Protein AF-A0A8T4UZT6-F1 (afdb_monomer)

Solvent-accessible surface area (backbone atoms only — not comparable to full-atom values): 11978 Å² total; per-residue (Å²): 136,86,84,79,81,75,81,55,71,71,60,54,52,54,53,52,53,54,50,53,54,52,51,51,51,52,53,51,51,50,52,53,50,54,56,71,69,56,54,68,73,66,56,64,45,67,43,79,70,41,76,48,43,34,69,46,74,47,67,85,50,49,88,67,42,42,57,47,54,76,86,62,95,67,83,80,72,75,59,87,85,48,94,65,70,42,64,72,46,77,61,68,97,64,98,64,95,43,40,28,38,37,40,54,40,30,35,26,23,69,19,76,54,46,33,37,32,35,36,40,32,30,28,74,33,50,77,45,80,44,74,38,59,52,86,76,72,99,59,79,48,86,29,56,42,42,49,34,82,86,32,69,47,38,38,20,44,47,32,24,72,88,40,99,54,55,53,34,36,40,26,46,20,32,69,40,78,92,77,72,42,79,43,55,22,64,95,40,46,45,79,40,50,53,62,60,53,35,38,76,62,58,31,69,94,48,59,119

pLDDT: mean 72.29, std 15.88, range [34.12, 93.19]

Sequence (208 aa):
MKNKRGISPLLSAVILVAFVVTLGAVVSSYFIKQAKEFDPNLIAEESVYCDSVGLGYDVLDRANFNTHQEGGIDPVTMDPATPGSGRPINFGPNPSPTRRLLSPLTLINKGTFSIHKLIITAPGAGSVTYQIVDSSGATPTLSSISPGQNNKYNISIDLNTGFNDDEIKIIPIINDTEKSQFIRCVNRQIVINYTQLCLDVRGPPGCT

Structure (mmCIF, N/CA/C/O backbone):
data_AF-A0A8T4UZT6-F1
#
_entry.id   AF-A0A8T4UZT6-F1
#
loop_
_atom_site.group_PDB
_atom_site.id
_atom_site.type_symbol
_atom_site.label_atom_id
_atom_site.label_alt_id
_atom_site.label_comp_id
_atom_site.label_asym_id
_atom_site.label_entity_id
_atom_site.label_seq_id
_atom_site.pdbx_PDB_ins_code
_atom_site.Cartn_x
_atom_site.Cartn_y
_atom_site.Cartn_z
_atom_site.occupancy
_atom_site.B_iso_or_equiv
_atom_site.auth_seq_id
_atom_site.auth_comp_id
_atom_site.auth_asym_id
_atom_site.auth_atom_id
_atom_site.pdbx_PDB_model_num
ATOM 1 N N . MET A 1 1 ? 6.000 -54.253 61.769 1.00 44.31 1 MET A N 1
ATOM 2 C CA . MET A 1 1 ? 4.817 -53.448 61.388 1.00 44.31 1 MET A CA 1
ATOM 3 C C . MET A 1 1 ? 5.226 -51.975 61.360 1.00 44.31 1 MET A C 1
ATOM 5 O O . MET A 1 1 ? 5.685 -51.478 62.378 1.00 44.31 1 MET A O 1
ATOM 9 N N . LYS A 1 2 ? 5.197 -51.308 60.195 1.00 53.44 2 LYS A N 1
ATOM 10 C CA . LYS A 1 2 ? 5.626 -49.900 60.042 1.00 53.44 2 LYS A CA 1
ATOM 11 C C . LYS A 1 2 ? 4.455 -48.964 60.373 1.00 53.44 2 LYS A C 1
ATOM 13 O O . LYS A 1 2 ? 3.468 -48.951 59.644 1.00 53.44 2 LYS A O 1
ATOM 18 N N . ASN A 1 3 ? 4.574 -48.190 61.453 1.00 51.94 3 ASN A N 1
ATOM 19 C CA . ASN A 1 3 ? 3.596 -47.171 61.843 1.00 51.94 3 ASN A CA 1
ATOM 20 C C . ASN A 1 3 ? 3.560 -46.029 60.814 1.00 51.94 3 ASN A C 1
ATOM 22 O O . ASN A 1 3 ? 4.534 -45.291 60.667 1.00 51.94 3 ASN A O 1
ATOM 26 N N . LYS A 1 4 ? 2.424 -45.861 60.128 1.00 56.31 4 LYS A N 1
ATOM 27 C CA . LYS A 1 4 ? 2.122 -44.673 59.321 1.00 56.31 4 LYS A CA 1
ATOM 28 C C . LYS A 1 4 ? 1.623 -43.574 60.263 1.00 56.31 4 LYS A C 1
ATOM 30 O O . LYS A 1 4 ? 0.477 -43.610 60.697 1.00 56.31 4 LYS A O 1
ATOM 35 N N . ARG A 1 5 ? 2.484 -42.617 60.620 1.00 59.78 5 ARG A N 1
ATOM 36 C CA . ARG A 1 5 ? 2.056 -41.395 61.321 1.00 59.78 5 ARG A CA 1
ATOM 37 C C . ARG A 1 5 ? 1.315 -40.508 60.318 1.00 59.78 5 ARG A C 1
ATOM 39 O O . ARG A 1 5 ? 1.924 -40.025 59.369 1.00 59.78 5 ARG A O 1
ATOM 46 N N . GLY A 1 6 ? 0.005 -40.355 60.503 1.00 64.75 6 GLY A N 1
ATOM 47 C CA . GLY A 1 6 ? -0.809 -39.421 59.729 1.00 64.75 6 GLY A CA 1
ATOM 48 C C . GLY A 1 6 ? -0.418 -37.979 60.047 1.00 64.75 6 GLY A C 1
ATOM 49 O O . GLY A 1 6 ? -0.195 -37.633 61.207 1.00 64.75 6 GLY A O 1
ATOM 50 N N . ILE A 1 7 ? -0.299 -37.154 59.010 1.00 63.28 7 ILE A N 1
ATOM 51 C CA . ILE A 1 7 ? -0.071 -35.713 59.142 1.00 63.28 7 ILE A CA 1
ATOM 52 C C . ILE A 1 7 ? -1.299 -35.098 59.826 1.00 63.28 7 ILE A C 1
ATOM 54 O O . ILE A 1 7 ? -2.434 -35.387 59.453 1.00 63.28 7 ILE A O 1
ATOM 58 N N . SER A 1 8 ? -1.060 -34.284 60.858 1.00 73.06 8 SER A N 1
ATOM 59 C CA . SER A 1 8 ? -2.109 -33.642 61.655 1.00 73.06 8 SER A CA 1
ATOM 60 C C . SER A 1 8 ? -3.028 -32.780 60.766 1.00 73.06 8 SER A C 1
ATOM 62 O O . SER A 1 8 ? -2.507 -31.991 59.970 1.00 73.06 8 SER A O 1
ATOM 64 N N . PRO A 1 9 ? -4.368 -32.866 60.912 1.00 76.06 9 PRO A N 1
ATOM 65 C CA . PRO A 1 9 ? -5.339 -32.090 60.127 1.00 76.0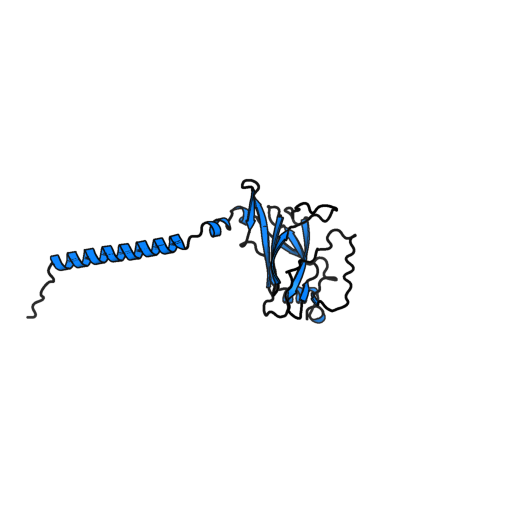6 9 PRO A CA 1
ATOM 66 C C . PRO A 1 9 ? -5.069 -30.580 60.131 1.00 76.06 9 PRO A C 1
ATOM 68 O O . PRO A 1 9 ? -5.315 -29.888 59.145 1.00 76.06 9 PRO A O 1
ATOM 71 N N . LEU A 1 10 ? -4.496 -30.079 61.227 1.00 79.31 10 LEU A N 1
ATOM 72 C CA . LEU A 1 10 ? -4.163 -28.670 61.409 1.00 79.31 10 LEU A CA 1
ATOM 73 C C . LEU A 1 10 ? -3.033 -28.227 60.465 1.00 79.31 10 LEU A C 1
ATOM 75 O O . LEU A 1 10 ? -3.086 -27.137 59.904 1.00 79.31 10 LEU A O 1
ATOM 79 N N . LEU 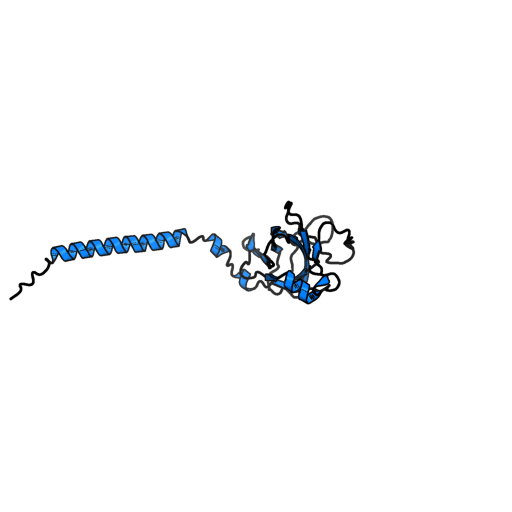A 1 11 ? -2.057 -29.104 60.208 1.00 80.12 11 LEU A N 1
ATOM 80 C CA . LEU A 1 11 ? -0.958 -28.821 59.283 1.00 80.12 11 LEU A CA 1
ATOM 81 C C . LEU A 1 11 ? -1.448 -28.784 57.826 1.00 80.12 11 LEU A C 1
ATOM 83 O O . LEU A 1 11 ? -1.012 -27.944 57.043 1.00 80.12 11 LEU A O 1
ATOM 87 N N . SER A 1 12 ? -2.392 -29.664 57.474 1.00 83.19 12 SER A N 1
ATOM 88 C CA . SER A 1 12 ? -2.983 -29.710 56.130 1.00 83.19 12 SER A CA 1
ATOM 89 C C . SER A 1 12 ? -3.798 -28.456 55.813 1.00 83.19 12 SER A C 1
ATOM 91 O O . SER A 1 12 ? -3.733 -27.957 54.691 1.00 83.19 12 SER A O 1
ATOM 93 N N . ALA A 1 13 ? -4.547 -27.932 56.786 1.00 85.75 13 ALA A N 1
ATOM 94 C CA . ALA A 1 13 ? -5.348 -26.725 56.600 1.00 85.75 13 ALA A CA 1
ATOM 95 C C . ALA A 1 13 ? -4.470 -25.496 56.316 1.00 85.75 13 ALA A C 1
ATOM 97 O O . ALA A 1 13 ? -4.758 -24.727 55.402 1.00 85.75 13 ALA A O 1
ATOM 98 N N . VAL A 1 14 ? -3.357 -25.347 57.042 1.00 86.06 14 VAL A N 1
ATOM 99 C CA . VAL A 1 14 ? -2.424 -24.225 56.852 1.00 86.06 14 VAL A CA 1
ATOM 100 C C . VAL A 1 14 ? -1.774 -24.269 55.466 1.00 86.06 14 VAL A C 1
ATOM 102 O O . VAL A 1 14 ? -1.702 -23.243 54.790 1.00 86.06 14 VAL A O 1
ATOM 105 N N . ILE A 1 15 ? -1.359 -25.454 55.007 1.00 86.00 15 ILE A N 1
ATOM 106 C CA . ILE A 1 15 ? -0.770 -25.627 53.671 1.00 86.00 15 ILE A CA 1
ATOM 107 C C . ILE A 1 15 ? -1.794 -25.300 52.577 1.00 86.00 15 ILE A C 1
ATOM 109 O O . ILE A 1 15 ? -1.459 -24.629 51.603 1.00 86.00 15 ILE A O 1
ATOM 113 N N . LEU A 1 16 ? -3.048 -25.725 52.749 1.00 87.81 16 LEU A N 1
ATOM 114 C CA . LEU A 1 16 ? -4.100 -25.489 51.763 1.00 87.81 16 LEU A CA 1
ATOM 115 C C . LEU A 1 16 ? -4.447 -23.999 51.641 1.00 87.81 16 LEU A C 1
ATOM 117 O O . LEU A 1 16 ? -4.551 -23.486 50.530 1.00 87.81 16 LEU A O 1
ATOM 121 N N . VAL A 1 17 ? -4.542 -23.279 52.762 1.00 89.62 17 VAL A N 1
ATOM 122 C CA . VAL A 1 17 ? -4.776 -21.826 52.752 1.00 89.62 17 VAL A CA 1
ATOM 123 C C . VAL A 1 17 ? -3.607 -21.085 52.095 1.00 89.62 17 VAL A C 1
ATOM 125 O O . VAL A 1 17 ? -3.831 -20.224 51.244 1.00 89.62 17 VAL A O 1
ATOM 128 N N . ALA A 1 18 ? -2.362 -21.449 52.415 1.00 88.62 18 ALA A N 1
ATOM 129 C CA . ALA A 1 18 ? -1.184 -20.843 51.794 1.00 88.62 18 ALA A CA 1
ATOM 130 C C . ALA A 1 18 ? -1.143 -21.073 50.270 1.00 88.62 18 ALA A C 1
ATOM 132 O O . ALA A 1 18 ? -0.799 -20.168 49.503 1.00 88.62 18 ALA A O 1
ATOM 133 N N . PHE A 1 19 ? -1.546 -22.260 49.812 1.00 89.94 19 PHE A N 1
ATOM 134 C CA . PHE A 1 19 ? -1.612 -22.579 48.389 1.00 89.94 19 PHE A CA 1
ATOM 135 C C . PHE A 1 19 ? -2.684 -21.757 47.658 1.00 89.94 19 PHE A C 1
ATOM 137 O O . PHE A 1 19 ? -2.423 -21.211 46.593 1.00 89.94 19 PHE A O 1
ATOM 144 N N . VAL A 1 20 ? -3.869 -21.585 48.250 1.00 91.81 20 VAL A N 1
ATOM 145 C CA . VAL A 1 20 ? -4.948 -20.786 47.642 1.00 91.81 20 VAL A CA 1
ATOM 146 C C . VAL A 1 20 ? -4.554 -19.311 47.513 1.00 91.81 20 VAL A C 1
ATOM 148 O O . VAL A 1 20 ? -4.784 -18.701 46.470 1.00 91.81 20 VAL A O 1
ATOM 151 N N . VAL A 1 21 ? -3.911 -18.738 48.535 1.00 89.38 21 VAL A N 1
ATOM 152 C CA . VAL A 1 21 ? -3.473 -17.331 48.512 1.00 89.38 21 VAL A CA 1
ATOM 153 C C . VAL A 1 21 ? -2.390 -17.101 47.455 1.00 89.38 21 VAL A C 1
ATOM 155 O O . VAL A 1 21 ? -2.447 -16.119 46.713 1.00 89.38 21 VAL A O 1
ATOM 158 N N . THR A 1 22 ? -1.426 -18.017 47.341 1.00 86.56 22 THR A N 1
ATOM 159 C CA . THR A 1 22 ? -0.361 -17.912 46.330 1.00 86.56 22 THR A CA 1
ATOM 160 C C . THR A 1 22 ? -0.907 -18.056 44.912 1.00 86.56 22 THR A C 1
ATOM 162 O O . THR A 1 22 ? -0.546 -17.265 44.042 1.00 86.56 22 THR A O 1
ATOM 165 N N . LEU A 1 23 ? -1.842 -18.979 44.680 1.00 88.31 23 LEU A N 1
ATOM 166 C CA . LEU A 1 23 ? -2.484 -19.148 43.374 1.00 88.31 23 LEU A CA 1
ATOM 167 C C . LEU A 1 23 ? -3.334 -17.922 43.000 1.00 88.31 23 LEU A C 1
ATOM 169 O O . LEU A 1 23 ? -3.258 -17.447 41.869 1.00 88.31 23 LEU A O 1
ATOM 173 N N . GLY A 1 24 ? -4.052 -17.336 43.965 1.00 87.12 24 GLY A N 1
ATOM 174 C CA . GLY A 1 24 ? -4.784 -16.080 43.777 1.00 87.12 24 GLY A CA 1
ATOM 175 C C . GLY A 1 24 ? -3.876 -14.905 43.396 1.00 87.12 24 GLY A C 1
ATOM 176 O O . GLY A 1 24 ? -4.197 -14.145 42.482 1.00 87.12 24 GLY A O 1
ATOM 177 N N . ALA A 1 25 ? -2.706 -14.785 44.030 1.00 82.31 25 ALA A N 1
ATOM 178 C CA . ALA A 1 25 ? -1.727 -13.749 43.703 1.00 82.31 25 ALA A CA 1
ATOM 179 C C . ALA A 1 25 ? -1.115 -13.932 42.302 1.00 82.31 25 ALA A C 1
ATOM 181 O O . ALA A 1 25 ? -0.940 -12.951 41.576 1.00 82.31 25 ALA A O 1
ATOM 182 N N . VAL A 1 26 ? -0.826 -15.175 41.898 1.00 81.88 26 VAL A N 1
ATOM 183 C CA . VAL A 1 26 ? -0.293 -15.493 40.561 1.00 81.88 26 VAL A CA 1
ATOM 184 C C . VAL A 1 26 ? -1.322 -15.184 39.476 1.00 81.88 26 VAL A C 1
ATOM 186 O O . VAL A 1 26 ? -0.991 -14.505 38.507 1.00 81.88 26 VAL A O 1
ATOM 189 N N . VAL A 1 27 ? -2.573 -15.617 39.656 1.00 80.38 27 VAL A N 1
ATOM 190 C CA . VAL A 1 27 ? -3.652 -15.374 38.688 1.00 80.38 27 VAL A CA 1
ATOM 191 C C . VAL A 1 27 ? -3.963 -13.880 38.584 1.00 80.38 27 VAL A C 1
ATOM 193 O O . VAL A 1 27 ? -4.032 -13.351 37.479 1.00 80.38 27 VAL A O 1
ATOM 196 N N . SER A 1 28 ? -4.056 -13.167 39.709 1.00 77.50 28 SER A N 1
ATOM 197 C CA . SER A 1 28 ? -4.262 -11.711 39.710 1.00 77.50 28 SER A CA 1
ATOM 198 C C . SER A 1 28 ? -3.118 -10.975 39.005 1.00 77.50 28 SER A C 1
ATOM 200 O O . SER A 1 28 ? -3.353 -10.127 38.147 1.00 77.50 28 SER A O 1
ATOM 202 N N . SER A 1 29 ? -1.867 -11.364 39.270 1.00 75.75 29 SER A N 1
ATOM 203 C CA . SER A 1 29 ? -0.699 -10.783 38.595 1.00 75.75 29 SER A CA 1
ATOM 204 C C . SER A 1 29 ? -0.679 -11.081 37.094 1.00 75.75 29 SER A C 1
ATOM 206 O O . SER A 1 29 ? -0.245 -10.237 36.314 1.00 75.75 29 SER A O 1
ATOM 208 N N . TYR A 1 30 ? -1.153 -12.258 36.678 1.00 75.19 30 TYR A N 1
ATOM 209 C CA . TYR A 1 30 ? -1.286 -12.628 35.270 1.00 75.19 30 TYR A CA 1
ATOM 210 C C . TYR A 1 30 ? -2.335 -11.763 34.557 1.00 75.19 30 TYR A C 1
ATOM 212 O O . TYR A 1 30 ? -2.041 -11.191 33.509 1.00 75.19 30 TYR A O 1
ATOM 220 N N . PHE A 1 31 ? -3.512 -11.574 35.163 1.00 70.44 31 PHE A N 1
ATOM 221 C CA . PHE A 1 31 ? -4.551 -10.693 34.620 1.00 70.44 31 PHE A CA 1
ATOM 222 C C . PHE A 1 31 ? -4.136 -9.220 34.612 1.00 70.44 31 PHE A C 1
ATOM 224 O O . PHE A 1 31 ? -4.413 -8.523 33.645 1.00 70.44 31 PHE A O 1
ATOM 231 N N . ILE A 1 32 ? -3.426 -8.738 35.637 1.00 67.19 32 ILE A N 1
ATOM 232 C CA . ILE A 1 32 ? -2.912 -7.359 35.672 1.00 67.19 32 ILE A CA 1
ATOM 233 C C . ILE A 1 32 ? -1.840 -7.142 34.596 1.00 67.19 32 ILE A C 1
ATOM 235 O O . ILE A 1 32 ? -1.785 -6.063 34.009 1.00 67.19 32 ILE A O 1
ATOM 239 N N . LYS A 1 33 ? -0.994 -8.143 34.313 1.00 63.41 33 LYS A N 1
ATOM 240 C CA . LYS A 1 33 ? -0.027 -8.071 33.207 1.00 63.41 33 LYS A CA 1
ATOM 241 C C . LYS A 1 33 ? -0.730 -8.026 31.853 1.00 63.41 33 LYS A C 1
ATOM 243 O O . LYS A 1 33 ? -0.446 -7.114 31.088 1.00 63.41 33 LYS A O 1
ATOM 248 N N . GLN A 1 34 ? -1.705 -8.906 31.613 1.00 61.91 34 GLN A N 1
ATOM 249 C CA . GLN A 1 34 ? -2.506 -8.842 30.387 1.00 61.91 34 GLN A CA 1
ATOM 250 C C . GLN A 1 34 ? -3.273 -7.519 30.259 1.00 61.91 34 GLN A C 1
ATOM 252 O O . GLN A 1 34 ? -3.314 -6.945 29.180 1.00 61.91 34 GLN A O 1
ATOM 257 N N . ALA A 1 35 ? -3.826 -6.989 31.352 1.00 60.09 35 ALA A N 1
ATOM 258 C CA . ALA A 1 35 ? -4.547 -5.717 31.341 1.00 60.09 35 ALA A CA 1
ATOM 259 C C . ALA A 1 35 ? -3.630 -4.498 31.134 1.00 60.09 35 ALA A C 1
ATOM 261 O O . ALA A 1 35 ? -4.083 -3.488 30.610 1.00 60.09 35 ALA A O 1
ATOM 262 N N . LYS A 1 36 ? -2.350 -4.572 31.529 1.00 57.34 36 LYS A N 1
ATOM 263 C CA . LYS A 1 36 ? -1.348 -3.528 31.241 1.00 57.34 36 LYS A CA 1
ATOM 264 C C . LYS A 1 36 ? -0.790 -3.602 29.821 1.00 57.34 36 LYS A C 1
ATOM 266 O O . LYS A 1 36 ? -0.334 -2.584 29.317 1.00 57.34 36 LYS A O 1
ATOM 271 N N . GLU A 1 37 ? -0.809 -4.780 29.206 1.00 55.66 37 GLU A N 1
ATOM 272 C CA . GLU A 1 37 ? -0.464 -4.983 27.791 1.00 55.66 37 GLU A CA 1
ATOM 273 C C . GLU A 1 37 ? -1.652 -4.707 26.854 1.00 55.66 37 GLU A C 1
ATOM 275 O O . GLU A 1 37 ? -1.478 -4.597 25.643 1.00 55.66 37 GLU A O 1
ATOM 280 N N . PHE A 1 38 ? -2.856 -4.544 27.408 1.00 47.16 38 PHE A N 1
ATOM 281 C CA . PHE A 1 38 ? -4.045 -4.137 26.675 1.00 47.16 38 PHE A CA 1
ATOM 282 C C . PHE A 1 38 ? -4.007 -2.622 26.435 1.00 47.16 38 PHE A C 1
ATOM 284 O O . PHE A 1 38 ? -4.483 -1.835 27.252 1.00 47.16 38 PHE A O 1
ATOM 291 N N . ASP A 1 39 ? -3.409 -2.202 25.320 1.00 48.59 39 ASP A N 1
ATOM 292 C CA . ASP A 1 39 ? -3.496 -0.821 24.845 1.00 48.59 39 ASP A CA 1
ATOM 293 C C . ASP A 1 39 ? -4.779 -0.663 24.004 1.00 48.59 39 ASP A C 1
ATOM 295 O O . ASP A 1 39 ? -4.838 -1.143 22.867 1.00 48.59 39 ASP A O 1
ATOM 299 N N . PRO A 1 40 ? -5.839 -0.014 24.516 1.00 51.81 40 PRO A N 1
ATOM 300 C CA . PRO A 1 40 ? -7.074 0.181 23.758 1.00 51.81 40 PRO A CA 1
ATOM 301 C C . PRO A 1 40 ? -6.868 1.024 22.489 1.00 51.81 40 PRO A C 1
ATOM 303 O O . PRO A 1 40 ? -7.725 0.995 21.607 1.00 51.81 40 PRO A O 1
ATOM 306 N N . ASN A 1 41 ? -5.737 1.730 22.352 1.00 48.59 41 ASN A N 1
ATOM 307 C CA . ASN A 1 41 ? -5.395 2.442 21.121 1.00 48.59 41 ASN A CA 1
ATOM 308 C C . ASN A 1 41 ? -4.974 1.501 19.982 1.00 48.59 41 ASN A C 1
ATOM 310 O O . ASN A 1 41 ? -5.159 1.864 18.826 1.00 48.59 41 ASN A O 1
ATOM 314 N N . LEU A 1 42 ? -4.478 0.292 20.282 1.00 49.25 42 LEU A N 1
ATOM 315 C CA . LEU A 1 42 ? -4.196 -0.738 19.269 1.00 49.25 42 LEU A CA 1
ATOM 316 C C . LEU A 1 42 ? -5.482 -1.416 18.767 1.00 49.25 42 LEU A C 1
ATOM 318 O O . LEU A 1 42 ? -5.566 -1.790 17.605 1.00 49.25 42 LEU A O 1
ATOM 322 N N . ILE A 1 43 ? -6.523 -1.516 19.600 1.00 47.94 43 ILE A N 1
ATOM 323 C CA . ILE A 1 43 ? -7.834 -2.064 19.194 1.00 47.94 43 ILE A CA 1
ATOM 324 C C . ILE A 1 43 ? -8.680 -1.003 18.476 1.00 47.94 43 ILE A C 1
ATOM 326 O O . ILE A 1 43 ? -9.501 -1.328 17.623 1.00 47.94 43 ILE A O 1
ATOM 330 N N . ALA A 1 44 ? -8.437 0.284 18.737 1.00 48.56 44 ALA A N 1
ATOM 331 C CA . ALA A 1 44 ? -9.009 1.363 17.935 1.00 48.56 44 ALA A CA 1
ATOM 332 C C . ALA A 1 44 ? -8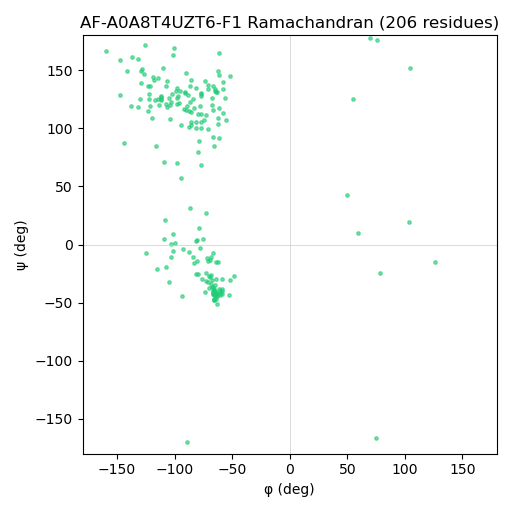.512 1.364 16.468 1.00 48.56 44 ALA A C 1
ATOM 334 O O . ALA A 1 44 ? -9.146 1.999 15.622 1.00 48.56 44 ALA A O 1
ATOM 335 N N . GLU A 1 45 ? -7.431 0.640 16.143 1.00 51.50 45 GLU A N 1
ATOM 336 C CA . GLU A 1 45 ? -6.985 0.409 14.758 1.00 51.50 45 GLU A CA 1
ATOM 337 C C . GLU A 1 45 ? -7.772 -0.713 14.042 1.00 51.50 45 GLU A C 1
ATOM 339 O O . GLU A 1 45 ? -7.783 -0.760 12.812 1.00 51.50 45 GLU A O 1
ATOM 344 N N . GLU A 1 46 ? -8.537 -1.545 14.762 1.00 54.91 46 GLU A N 1
ATOM 345 C CA . GLU A 1 46 ? -9.495 -2.512 14.195 1.00 54.91 46 GLU A CA 1
ATOM 346 C C . GLU A 1 46 ? -10.903 -1.912 14.135 1.00 54.91 46 GLU A C 1
ATOM 348 O O . GLU A 1 46 ? -11.880 -2.400 14.702 1.00 54.91 46 GLU A O 1
ATOM 353 N N . SER A 1 47 ? -11.020 -0.785 13.443 1.00 62.91 47 SER A N 1
ATOM 354 C CA . SER A 1 4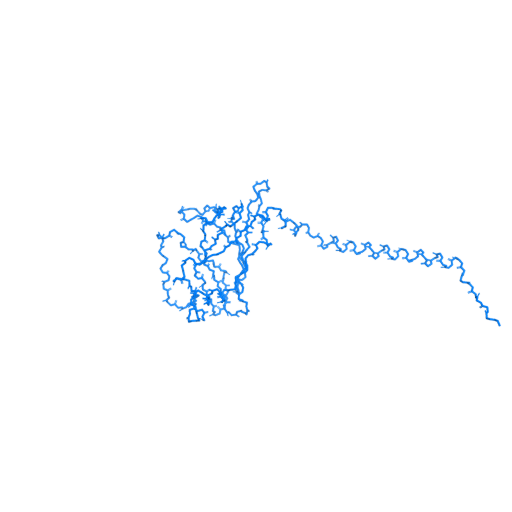7 ? -12.331 -0.238 13.130 1.00 62.91 47 SER A CA 1
ATOM 355 C C . SER A 1 47 ? -13.084 -1.182 12.192 1.00 62.91 47 SER A C 1
ATOM 357 O O . SER A 1 47 ? -12.557 -1.549 11.142 1.00 62.91 47 SER A O 1
ATOM 359 N N . VAL A 1 48 ? -14.350 -1.487 12.507 1.00 70.44 48 VAL A N 1
ATOM 360 C CA . VAL A 1 48 ? -15.298 -2.200 11.619 1.00 70.44 48 VAL A CA 1
ATOM 361 C C . VAL A 1 48 ? -15.321 -1.587 10.208 1.00 70.44 48 VAL A C 1
ATOM 363 O O . VAL A 1 48 ? -15.558 -2.271 9.215 1.00 70.44 48 VAL A O 1
ATOM 366 N N . TYR A 1 49 ? -15.006 -0.294 10.084 1.00 78.50 49 TYR A N 1
ATOM 367 C CA . TYR A 1 49 ? -14.915 0.390 8.796 1.00 78.50 49 TYR A CA 1
ATOM 368 C C . TYR A 1 49 ? -13.796 -0.152 7.895 1.00 78.50 49 TYR A C 1
ATOM 370 O O . TYR A 1 49 ? -13.945 -0.165 6.673 1.00 78.50 49 TYR A O 1
ATOM 378 N N . CYS A 1 50 ? -12.707 -0.668 8.466 1.00 85.56 50 CYS A N 1
ATOM 379 C CA . CYS A 1 50 ? -11.604 -1.240 7.703 1.00 85.56 50 CYS A CA 1
ATOM 380 C C . CYS A 1 50 ? -11.955 -2.576 7.038 1.00 85.56 50 CYS A C 1
ATOM 382 O O . CYS A 1 50 ? -11.247 -2.989 6.121 1.00 85.56 50 CYS A O 1
ATOM 384 N N . ASP A 1 51 ? -13.053 -3.239 7.411 1.00 85.38 51 ASP A N 1
ATOM 385 C CA . ASP A 1 51 ? -13.430 -4.503 6.774 1.00 85.38 51 ASP A CA 1
ATOM 386 C C . ASP A 1 51 ? -13.887 -4.351 5.329 1.00 85.38 51 ASP A C 1
ATOM 388 O O . ASP A 1 51 ? -13.693 -5.251 4.512 1.00 85.38 51 ASP A O 1
ATOM 392 N N . SER A 1 52 ? -14.440 -3.189 4.991 1.00 85.56 52 SER A N 1
ATOM 393 C CA . SER A 1 52 ? -14.894 -2.896 3.629 1.00 85.56 52 SER A CA 1
ATOM 394 C C . SER A 1 52 ? -13.910 -2.015 2.853 1.00 85.56 52 SER A C 1
ATOM 396 O O . SER A 1 52 ? -14.219 -1.545 1.757 1.00 85.56 52 SER A O 1
ATOM 398 N N . VAL A 1 53 ? -12.711 -1.782 3.396 1.00 88.69 53 VAL A N 1
ATOM 399 C CA . VAL A 1 53 ? -11.627 -1.102 2.681 1.00 88.69 53 VAL A CA 1
ATOM 400 C C . VAL A 1 53 ? -10.884 -2.120 1.829 1.00 88.69 53 VAL A C 1
ATOM 402 O O . VAL A 1 53 ? -10.391 -3.134 2.314 1.00 88.69 53 VAL A O 1
ATOM 405 N N . GLY A 1 54 ? -10.784 -1.833 0.537 1.00 88.50 54 GLY A N 1
ATOM 406 C CA . GLY A 1 54 ? -10.039 -2.642 -0.412 1.00 88.50 54 GLY A CA 1
ATOM 407 C C . GLY A 1 54 ? -9.155 -1.732 -1.237 1.00 88.50 54 GLY A C 1
ATOM 408 O O . GLY A 1 54 ? -9.656 -0.875 -1.959 1.00 88.50 54 GLY A O 1
ATOM 409 N N . LEU A 1 55 ? -7.847 -1.924 -1.154 1.00 90.56 55 LEU A N 1
ATOM 410 C CA . LEU A 1 55 ? -6.905 -1.279 -2.053 1.00 90.56 55 LEU A CA 1
ATOM 411 C C . LEU A 1 55 ? -6.376 -2.349 -3.011 1.00 90.56 55 LEU A C 1
ATOM 413 O O . LEU A 1 55 ? -6.063 -3.468 -2.609 1.00 90.56 55 LEU A O 1
ATOM 417 N N . GLY A 1 56 ? -6.288 -2.010 -4.289 1.00 89.56 56 GLY A N 1
ATOM 418 C CA . GLY A 1 56 ? -5.548 -2.771 -5.283 1.00 89.56 56 GLY A CA 1
ATOM 419 C C . GLY A 1 56 ? -4.552 -1.875 -6.001 1.00 89.56 56 GLY A C 1
ATOM 420 O O . GLY A 1 56 ? -4.587 -0.653 -5.858 1.00 89.56 56 GLY A O 1
ATOM 421 N N . TYR A 1 57 ? -3.698 -2.492 -6.806 1.00 89.81 57 TYR A N 1
ATOM 422 C CA . TYR A 1 57 ? -2.805 -1.784 -7.707 1.00 89.81 57 TYR A CA 1
ATOM 423 C C . TYR A 1 57 ? -2.860 -2.387 -9.112 1.00 89.81 57 TYR A C 1
ATOM 425 O O . TYR A 1 57 ? -3.301 -3.525 -9.288 1.00 89.81 57 TYR A O 1
ATOM 433 N N . ASP A 1 58 ? -2.428 -1.602 -10.090 1.00 86.69 58 ASP A N 1
ATOM 434 C CA . ASP A 1 58 ? -2.235 -1.988 -11.481 1.00 86.69 58 ASP A CA 1
ATOM 435 C C . ASP A 1 58 ? -1.059 -1.194 -12.077 1.00 86.69 58 ASP A C 1
ATOM 437 O O . ASP A 1 58 ? -0.695 -0.124 -11.581 1.00 86.69 58 ASP A O 1
ATOM 441 N N . VAL A 1 59 ? -0.472 -1.715 -13.151 1.00 83.44 59 VAL A N 1
ATOM 442 C CA . VAL A 1 59 ? 0.591 -1.067 -13.925 1.00 83.44 59 VAL A CA 1
ATOM 443 C C . VAL A 1 59 ? 0.048 -0.804 -15.325 1.00 83.44 59 VAL A C 1
ATOM 445 O O . VAL A 1 59 ? 0.202 -1.613 -16.242 1.00 83.44 59 VAL A O 1
ATOM 448 N N . LEU A 1 60 ? -0.644 0.327 -15.471 1.00 72.06 60 LEU A N 1
ATOM 449 C CA . LEU A 1 60 ? -1.307 0.692 -16.727 1.00 72.06 60 LEU A CA 1
ATOM 450 C C . LEU A 1 60 ? -0.315 1.113 -17.807 1.00 72.06 60 LEU A C 1
ATOM 452 O O . LEU A 1 60 ? -0.547 0.862 -18.986 1.00 72.06 60 LEU A O 1
ATOM 456 N N . ASP A 1 61 ? 0.800 1.713 -17.400 1.00 70.38 61 ASP A N 1
ATOM 457 C CA . ASP A 1 61 ? 1.841 2.173 -18.304 1.00 70.38 61 ASP A CA 1
ATOM 458 C C . ASP A 1 61 ? 3.094 1.306 -18.175 1.00 70.38 61 ASP A C 1
ATOM 460 O O . ASP A 1 61 ? 4.128 1.707 -17.641 1.00 70.38 61 ASP A O 1
ATOM 464 N N . ARG A 1 62 ? 2.987 0.063 -18.657 1.00 72.81 62 ARG A N 1
ATOM 465 C CA . ARG A 1 62 ? 4.102 -0.899 -18.650 1.00 72.81 62 ARG A CA 1
ATOM 466 C C . ARG A 1 62 ? 5.318 -0.395 -19.425 1.00 72.81 62 ARG A C 1
ATOM 468 O O . ARG A 1 62 ? 6.443 -0.762 -19.103 1.00 72.81 62 ARG A O 1
ATOM 475 N N . ALA A 1 63 ? 5.088 0.433 -20.446 1.00 68.69 63 ALA A N 1
ATOM 476 C CA . ALA A 1 63 ? 6.156 1.017 -21.241 1.00 68.69 63 ALA A CA 1
ATOM 477 C C . ALA A 1 63 ? 6.977 2.017 -20.421 1.00 68.69 63 ALA A C 1
ATOM 479 O O . ALA A 1 63 ? 8.187 2.065 -20.602 1.00 68.69 63 ALA A O 1
ATOM 480 N N . ASN A 1 64 ? 6.366 2.751 -19.491 1.00 67.12 64 ASN A N 1
ATOM 481 C CA . ASN A 1 64 ? 7.068 3.729 -18.655 1.00 67.12 64 ASN A CA 1
ATOM 482 C C . ASN A 1 64 ? 7.373 3.237 -17.230 1.00 67.12 64 ASN A C 1
ATOM 484 O O . ASN A 1 64 ? 8.087 3.914 -16.489 1.00 67.12 64 ASN A O 1
ATOM 488 N N . PHE A 1 65 ? 6.893 2.053 -16.845 1.00 73.19 65 PHE A N 1
ATOM 489 C CA . PHE A 1 65 ? 7.263 1.409 -15.587 1.00 73.19 65 PHE A CA 1
ATOM 490 C C . PHE A 1 65 ? 8.739 0.997 -15.608 1.00 73.19 65 PHE A C 1
ATOM 492 O O . PHE A 1 65 ? 9.137 0.221 -16.470 1.00 73.19 65 PHE A O 1
ATOM 499 N N . ASN A 1 66 ? 9.535 1.525 -14.679 1.00 68.75 66 ASN A N 1
ATOM 500 C CA . ASN A 1 66 ? 10.979 1.331 -14.534 1.00 68.75 66 ASN A CA 1
ATOM 501 C C . ASN A 1 66 ? 11.410 1.672 -13.102 1.00 68.75 66 ASN A C 1
ATOM 503 O O . ASN A 1 66 ? 10.675 2.343 -12.371 1.00 68.75 66 ASN A O 1
ATOM 507 N N . THR A 1 67 ? 12.632 1.277 -12.743 1.00 70.00 67 THR A N 1
ATOM 508 C CA . THR A 1 67 ? 13.356 1.832 -11.594 1.00 70.00 67 THR A CA 1
ATOM 509 C C . THR A 1 67 ? 14.488 2.739 -12.079 1.00 70.00 67 THR A C 1
ATOM 511 O O . THR A 1 67 ? 15.392 2.257 -12.756 1.00 70.00 67 THR A O 1
ATOM 514 N N . HIS A 1 68 ? 14.474 4.031 -11.743 1.00 64.75 68 HIS A N 1
ATOM 515 C CA . HIS A 1 68 ? 15.512 4.986 -12.172 1.00 64.75 68 HIS A CA 1
ATOM 516 C C . HIS A 1 68 ? 16.466 5.325 -11.036 1.00 64.75 68 HIS A C 1
ATOM 518 O O . HIS A 1 68 ? 16.004 5.791 -10.004 1.00 64.75 68 HIS A O 1
ATOM 524 N N . GLN A 1 69 ? 17.777 5.162 -11.220 1.00 61.16 69 GLN A N 1
ATOM 525 C CA . GLN A 1 69 ? 18.761 5.557 -10.210 1.00 61.16 69 GLN A CA 1
ATOM 526 C C . GLN A 1 69 ? 18.983 7.083 -10.203 1.00 61.16 69 GLN A C 1
ATOM 528 O O . GLN A 1 69 ? 19.252 7.666 -11.255 1.00 61.16 69 GLN A O 1
ATOM 533 N N . GLU A 1 70 ? 18.921 7.741 -9.038 1.00 52.38 70 GLU A N 1
ATOM 534 C CA . GLU A 1 70 ? 19.315 9.155 -8.925 1.00 52.38 70 GLU A CA 1
ATOM 535 C C . GLU A 1 70 ? 20.797 9.312 -9.306 1.00 52.38 70 GLU A C 1
ATOM 537 O O . GLU A 1 70 ? 21.681 8.735 -8.670 1.00 52.38 70 GLU A O 1
ATOM 542 N N . GLY A 1 71 ? 21.057 10.077 -10.374 1.00 48.19 71 GLY A N 1
ATOM 543 C CA . GLY A 1 71 ? 22.387 10.300 -10.958 1.00 48.19 71 GLY A CA 1
ATOM 544 C C . GLY A 1 71 ? 22.480 9.993 -12.459 1.00 48.19 71 GLY A C 1
ATOM 545 O O . GLY A 1 71 ? 23.427 10.435 -13.108 1.00 48.19 71 GLY A O 1
ATOM 546 N N . GLY A 1 72 ? 21.496 9.286 -13.028 1.00 40.03 72 GLY A N 1
ATOM 547 C CA . GLY A 1 72 ? 21.320 9.161 -14.477 1.00 40.03 72 GLY A CA 1
ATOM 548 C C . GLY A 1 72 ? 20.592 10.377 -15.052 1.00 40.03 72 GLY A C 1
ATOM 549 O O . GLY A 1 72 ? 19.601 10.834 -14.486 1.00 40.03 72 GLY A O 1
ATOM 550 N N . ILE A 1 73 ? 21.078 10.917 -16.170 1.00 38.75 73 ILE A N 1
ATOM 551 C CA . ILE A 1 73 ? 20.424 12.011 -16.901 1.00 38.75 73 ILE A CA 1
ATOM 552 C C . ILE A 1 73 ? 19.254 11.420 -17.699 1.00 38.75 73 ILE A C 1
ATOM 554 O O . ILE A 1 73 ? 19.310 11.356 -18.921 1.00 38.75 73 ILE A O 1
ATOM 558 N N . ASP A 1 74 ? 18.208 10.962 -17.021 1.00 41.72 74 ASP A N 1
ATOM 559 C CA . ASP A 1 74 ? 16.936 10.675 -17.677 1.00 41.72 74 ASP A CA 1
ATOM 560 C C . ASP A 1 74 ? 15.970 11.808 -17.334 1.00 41.72 74 ASP A C 1
ATOM 562 O O . ASP A 1 74 ? 15.526 11.926 -16.186 1.00 41.72 74 ASP A O 1
ATOM 566 N N . PRO A 1 75 ? 15.643 12.687 -18.298 1.00 38.94 75 PRO A N 1
ATOM 567 C CA . PRO A 1 75 ? 14.592 13.652 -18.095 1.00 38.94 75 PRO A CA 1
ATOM 568 C C . PRO A 1 75 ? 13.286 12.865 -18.095 1.00 38.94 75 PRO A C 1
ATOM 570 O O . PRO A 1 75 ? 12.719 12.570 -19.145 1.00 38.94 75 PRO A O 1
ATOM 573 N N . VAL A 1 76 ? 12.756 12.568 -16.911 1.00 45.62 76 VAL A N 1
ATOM 574 C CA . VAL A 1 76 ? 11.306 12.471 -16.791 1.00 45.62 76 VAL A CA 1
ATOM 575 C C . VAL A 1 76 ? 10.802 13.887 -17.050 1.00 45.62 76 VAL A C 1
ATOM 577 O O . VAL A 1 76 ? 10.626 14.689 -16.134 1.00 45.62 76 VAL A O 1
ATOM 580 N N . THR A 1 77 ? 10.628 14.237 -18.325 1.00 39.56 77 THR A N 1
ATOM 581 C CA . THR A 1 77 ? 9.715 15.303 -18.714 1.00 39.56 77 THR A CA 1
ATOM 582 C C . THR A 1 77 ? 8.352 14.839 -18.242 1.00 39.56 77 THR A C 1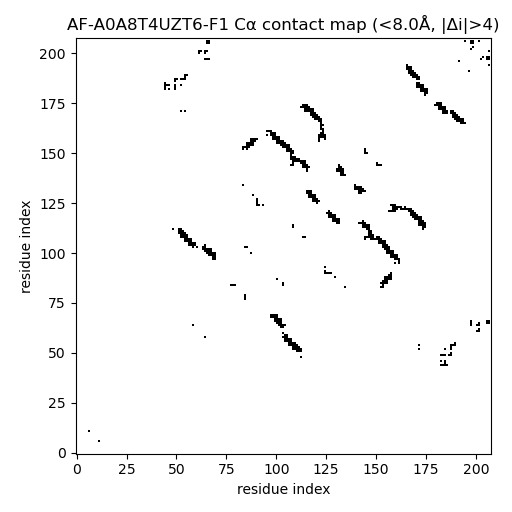
ATOM 584 O O . THR A 1 77 ? 7.667 14.077 -18.920 1.00 39.56 77 THR A O 1
ATOM 587 N N . MET A 1 78 ? 8.002 15.236 -17.019 1.00 46.03 78 MET A N 1
ATOM 588 C CA . MET A 1 78 ? 6.625 15.242 -16.568 1.00 46.03 78 MET A CA 1
ATOM 589 C C . MET A 1 78 ? 5.881 16.082 -17.592 1.00 46.03 78 MET A C 1
ATOM 591 O O . MET A 1 78 ? 6.100 17.288 -17.651 1.00 46.03 78 MET A O 1
ATOM 595 N N . ASP A 1 79 ? 5.080 15.448 -18.442 1.00 35.12 79 ASP A N 1
ATOM 596 C CA . ASP A 1 79 ? 4.107 16.181 -19.228 1.00 35.12 79 ASP A CA 1
ATOM 597 C C . ASP A 1 79 ? 2.974 16.573 -18.266 1.00 35.12 79 ASP A C 1
ATOM 599 O O . ASP A 1 79 ? 2.217 15.698 -17.826 1.00 35.12 79 ASP A O 1
ATOM 603 N N . PRO A 1 80 ? 2.857 17.859 -17.879 1.00 39.62 80 PRO A N 1
ATOM 604 C CA . PRO A 1 80 ? 1.814 18.312 -16.965 1.00 39.62 80 PRO A CA 1
ATOM 605 C C . PRO A 1 80 ? 0.407 18.199 -17.576 1.00 39.62 80 PRO A C 1
ATOM 607 O O . PRO A 1 80 ? -0.573 18.437 -16.873 1.00 39.62 80 PRO A O 1
ATOM 610 N N . ALA A 1 81 ? 0.285 17.857 -18.866 1.00 34.94 81 ALA A N 1
ATOM 611 C CA . ALA A 1 81 ? -0.991 17.756 -19.562 1.00 34.94 81 ALA A CA 1
ATOM 612 C C . ALA A 1 81 ? -1.672 16.380 -19.448 1.00 34.94 81 ALA A C 1
ATOM 614 O O . ALA A 1 81 ? -2.820 16.251 -19.877 1.00 34.94 81 ALA A O 1
ATOM 615 N N . THR A 1 82 ? -1.028 15.362 -18.858 1.00 38.16 82 THR A N 1
ATOM 616 C CA . THR A 1 82 ? -1.670 14.050 -18.667 1.00 38.16 82 THR A CA 1
ATOM 617 C C . THR A 1 82 ? -2.362 13.995 -17.300 1.00 38.16 82 THR A C 1
ATOM 619 O O . THR A 1 82 ? -1.681 14.057 -16.273 1.00 38.16 82 THR A O 1
ATOM 622 N N . PRO A 1 83 ? -3.699 13.843 -17.228 1.00 34.12 83 PRO A N 1
ATOM 623 C CA . PRO A 1 83 ? -4.390 13.623 -15.962 1.00 34.12 83 PRO A CA 1
ATOM 624 C C . PRO A 1 83 ? -3.825 12.360 -15.295 1.00 34.12 83 PRO A C 1
ATOM 626 O O . PRO A 1 83 ? -3.970 11.260 -15.824 1.00 34.12 83 PRO A O 1
ATOM 629 N N . GLY A 1 84 ? -3.144 12.514 -14.156 1.00 42.69 84 GLY A N 1
ATOM 630 C CA . GLY A 1 84 ? -2.539 11.394 -13.430 1.00 42.69 84 GLY A CA 1
ATOM 631 C C . GLY A 1 84 ? -1.021 11.233 -13.566 1.00 42.69 84 GLY A C 1
ATOM 632 O O . GLY A 1 84 ? -0.520 10.157 -13.243 1.00 42.69 84 GLY A O 1
ATOM 633 N N . SER A 1 85 ? -0.255 12.248 -13.977 1.00 43.09 85 SER A N 1
ATOM 634 C CA . SER A 1 85 ? 1.198 12.240 -13.740 1.00 43.09 85 SER A CA 1
ATOM 635 C C . SER A 1 85 ? 1.462 12.238 -12.222 1.00 43.09 85 SER A C 1
ATOM 637 O O . SER A 1 85 ? 1.255 13.250 -11.546 1.00 43.09 85 SER A O 1
ATOM 639 N N . GLY A 1 86 ? 1.833 11.080 -11.667 1.00 50.22 86 GLY A N 1
ATOM 640 C CA . GLY A 1 86 ? 2.027 10.891 -10.228 1.00 50.22 86 GLY A CA 1
ATOM 641 C C . GLY A 1 86 ? 3.073 11.849 -9.655 1.00 50.22 86 GLY A C 1
ATOM 642 O O . GLY A 1 86 ? 4.103 12.113 -10.274 1.00 50.22 86 GLY A O 1
ATOM 643 N N . ARG A 1 87 ? 2.817 12.382 -8.456 1.00 57.03 87 ARG A N 1
ATOM 644 C CA . ARG A 1 87 ? 3.830 13.134 -7.704 1.00 57.03 87 ARG A CA 1
ATOM 645 C C . ARG A 1 87 ? 4.812 12.144 -7.067 1.00 57.03 87 ARG A C 1
ATOM 647 O O . ARG A 1 87 ? 4.341 11.231 -6.386 1.00 57.03 87 ARG A O 1
ATOM 654 N N . PRO A 1 88 ? 6.136 12.320 -7.227 1.00 58.81 88 PRO A N 1
ATOM 655 C CA . PRO A 1 88 ? 7.109 11.474 -6.551 1.00 58.81 88 PRO A CA 1
ATOM 656 C C . PRO A 1 88 ? 6.996 11.655 -5.037 1.00 58.81 88 PRO A C 1
ATOM 658 O O . PRO A 1 88 ? 6.943 12.779 -4.521 1.00 58.81 88 PRO A O 1
ATOM 661 N N . ILE A 1 89 ? 6.926 10.536 -4.325 1.00 63.94 89 ILE A N 1
ATOM 662 C CA . ILE A 1 89 ? 6.860 10.506 -2.869 1.00 63.94 89 ILE A CA 1
ATOM 663 C C . ILE A 1 89 ? 8.291 10.502 -2.347 1.00 63.94 89 ILE A C 1
ATOM 665 O O . ILE A 1 89 ? 8.952 9.469 -2.341 1.00 63.94 89 ILE A O 1
ATOM 669 N N . ASN A 1 90 ? 8.743 11.678 -1.908 1.00 62.75 90 ASN A N 1
ATOM 670 C CA . ASN A 1 90 ? 10.085 11.882 -1.377 1.00 62.75 90 ASN A CA 1
ATOM 671 C C . ASN A 1 90 ? 10.158 11.485 0.101 1.00 62.75 90 ASN A C 1
ATOM 673 O O . ASN A 1 90 ? 9.543 12.121 0.960 1.00 62.75 90 ASN A O 1
ATOM 677 N N . PHE A 1 91 ? 10.979 10.489 0.417 1.00 60.03 91 PHE A N 1
ATOM 678 C CA . PHE A 1 91 ? 11.148 9.949 1.773 1.00 60.03 91 PHE A CA 1
ATOM 679 C C . PHE A 1 91 ? 12.190 10.700 2.636 1.00 60.03 91 PHE A C 1
ATOM 681 O O . PHE A 1 91 ? 12.843 10.126 3.504 1.00 60.03 91 PHE A O 1
ATOM 688 N N . GLY A 1 92 ? 12.353 12.012 2.423 1.00 52.94 92 GLY A N 1
ATOM 689 C CA . GLY A 1 92 ? 13.335 12.844 3.138 1.00 52.94 92 GLY A CA 1
ATOM 690 C C . GLY A 1 92 ? 14.793 12.542 2.751 1.00 52.94 92 GLY A C 1
ATOM 691 O O . GLY A 1 92 ? 15.030 11.674 1.916 1.00 52.94 92 GLY A O 1
ATOM 692 N N . PRO A 1 93 ? 15.789 13.261 3.302 1.00 50.91 93 PRO A N 1
ATOM 693 C CA . PRO A 1 93 ? 17.199 13.064 2.973 1.00 50.91 93 PRO A CA 1
ATOM 694 C C . PRO A 1 93 ? 17.752 11.821 3.684 1.00 50.91 93 PRO A C 1
ATOM 696 O O . PRO A 1 93 ? 17.903 11.802 4.901 1.00 50.91 93 PRO A O 1
ATOM 699 N N . ASN A 1 94 ? 18.081 10.782 2.917 1.00 51.16 94 ASN A N 1
ATOM 700 C CA . ASN A 1 94 ? 18.829 9.622 3.406 1.00 51.16 94 ASN A CA 1
ATOM 701 C C . ASN A 1 94 ? 20.193 9.620 2.693 1.00 51.16 94 ASN A C 1
ATOM 703 O O . ASN A 1 94 ? 20.187 9.561 1.463 1.00 51.16 94 ASN A O 1
ATOM 707 N N . PRO A 1 95 ? 21.335 9.702 3.404 1.00 50.50 95 PRO A N 1
ATOM 708 C CA . PRO A 1 95 ? 22.675 9.856 2.816 1.00 50.50 95 PRO A CA 1
ATOM 709 C C . PRO A 1 95 ? 23.237 8.589 2.128 1.00 50.50 95 PRO A C 1
ATOM 711 O O . PRO A 1 95 ? 24.449 8.400 2.071 1.00 50.50 95 PRO A O 1
ATOM 714 N N . SER A 1 96 ? 22.383 7.697 1.620 1.00 56.22 96 SER A N 1
ATOM 715 C CA . SER A 1 96 ? 22.801 6.431 0.998 1.00 56.22 96 SER A CA 1
ATOM 716 C C . SER A 1 96 ? 23.046 6.570 -0.516 1.00 56.22 96 SER A C 1
ATOM 718 O O . SER A 1 96 ? 22.335 7.327 -1.173 1.00 56.22 96 SER A O 1
ATOM 720 N N . PRO A 1 97 ? 23.996 5.814 -1.101 1.00 51.28 97 PRO A N 1
ATOM 721 C CA . PRO A 1 97 ? 24.528 6.075 -2.444 1.00 51.28 97 PRO A CA 1
ATOM 722 C C . PRO A 1 97 ? 23.685 5.551 -3.623 1.00 51.28 97 PRO A C 1
ATOM 724 O O . PRO A 1 97 ? 24.115 5.684 -4.764 1.00 51.28 97 PRO A O 1
ATOM 727 N N . THR A 1 98 ? 22.511 4.948 -3.403 1.00 62.88 98 THR A N 1
ATOM 728 C CA . THR A 1 98 ? 21.677 4.419 -4.502 1.00 62.88 98 THR A CA 1
ATOM 729 C C . THR A 1 98 ? 20.183 4.598 -4.223 1.00 62.88 98 THR A C 1
ATOM 731 O O . THR A 1 98 ? 19.517 3.729 -3.664 1.00 62.88 98 THR A O 1
ATOM 734 N N . ARG A 1 99 ? 19.635 5.755 -4.606 1.00 66.62 99 ARG A N 1
ATOM 735 C CA . ARG A 1 99 ? 18.181 5.960 -4.662 1.00 66.62 99 ARG A CA 1
ATOM 736 C C . ARG A 1 99 ? 17.648 5.497 -6.004 1.00 66.62 99 ARG A C 1
ATOM 738 O O . ARG A 1 99 ? 18.265 5.805 -7.019 1.00 66.62 99 ARG A O 1
ATOM 745 N N . ARG A 1 100 ? 16.523 4.781 -6.007 1.00 70.81 100 ARG A N 1
ATOM 746 C CA . ARG A 1 100 ? 15.776 4.423 -7.212 1.00 70.81 100 ARG A CA 1
ATOM 747 C C . ARG A 1 100 ? 14.346 4.919 -7.155 1.00 70.81 100 ARG A C 1
ATOM 749 O O . ARG A 1 100 ? 13.650 4.604 -6.206 1.00 70.81 100 ARG A O 1
ATOM 756 N N . LEU A 1 101 ? 13.873 5.609 -8.180 1.00 70.06 101 LEU A N 1
ATOM 757 C CA . LEU A 1 101 ? 12.457 5.936 -8.310 1.00 70.06 101 LEU A CA 1
ATOM 758 C C . LEU A 1 101 ? 11.729 4.789 -9.009 1.00 70.06 101 LEU A C 1
ATOM 760 O O . LEU A 1 101 ? 12.071 4.454 -10.141 1.00 70.06 101 LEU A O 1
ATOM 764 N N . LEU A 1 102 ? 10.709 4.228 -8.363 1.00 74.62 102 LEU A N 1
ATOM 765 C CA . LEU A 1 102 ? 9.732 3.357 -9.003 1.00 74.62 102 LEU A CA 1
ATOM 766 C C . LEU A 1 102 ? 8.704 4.218 -9.753 1.00 74.62 102 LEU A C 1
ATOM 768 O O . LEU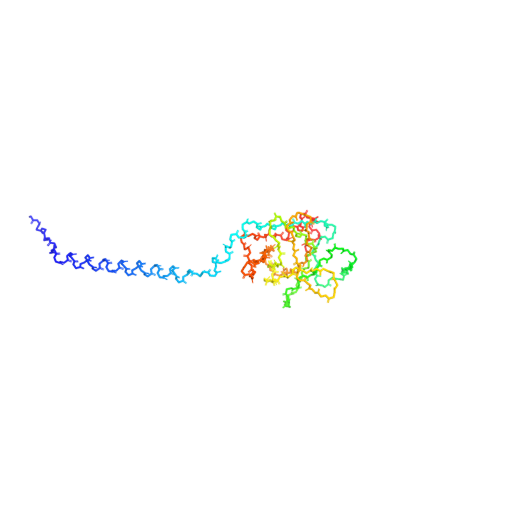 A 1 102 ? 7.931 4.954 -9.129 1.00 74.62 102 LEU A O 1
ATOM 772 N N . SER A 1 103 ? 8.720 4.131 -11.085 1.00 69.81 103 SER A N 1
ATOM 773 C CA . SER A 1 103 ? 7.775 4.790 -12.004 1.00 69.81 103 SER A CA 1
ATOM 774 C C . SER A 1 103 ? 6.322 4.325 -11.787 1.00 69.81 103 SER A C 1
ATOM 776 O O . SER A 1 103 ? 6.092 3.340 -11.081 1.00 69.81 103 SER A O 1
ATOM 778 N N . PRO A 1 104 ? 5.310 5.049 -12.316 1.00 72.62 104 PRO A N 1
ATOM 779 C CA . PRO A 1 104 ? 4.058 5.203 -11.596 1.00 72.62 104 PRO A CA 1
ATOM 780 C C . PRO A 1 104 ? 3.266 3.902 -11.470 1.00 72.62 104 PRO A C 1
ATOM 782 O O . PRO A 1 104 ? 2.922 3.248 -12.455 1.00 72.62 104 PRO A O 1
ATOM 785 N N . LEU A 1 105 ? 2.923 3.583 -10.227 1.00 83.19 105 LEU A N 1
ATOM 786 C CA . LEU A 1 105 ? 1.986 2.541 -9.850 1.00 83.19 105 LEU A CA 1
ATOM 787 C C . LEU A 1 105 ? 0.585 3.146 -9.751 1.00 83.19 105 LEU A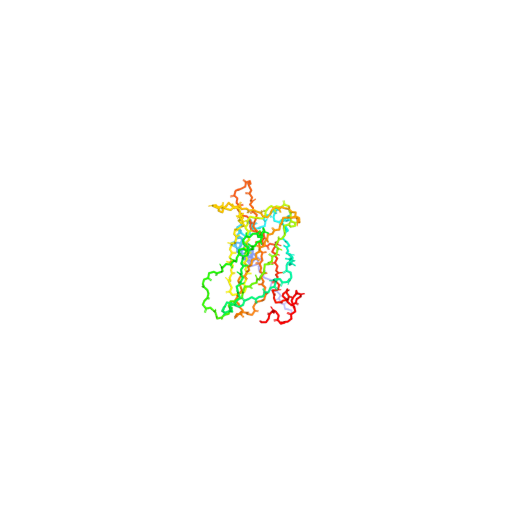 C 1
ATOM 789 O O . LEU A 1 105 ? 0.384 4.145 -9.056 1.00 83.19 105 LEU A O 1
ATOM 793 N N . THR A 1 106 ? -0.398 2.523 -10.393 1.00 86.06 106 THR A N 1
ATOM 794 C CA . THR A 1 106 ? -1.791 2.952 -10.290 1.00 86.06 106 THR A CA 1
ATOM 795 C C . THR A 1 106 ? -2.476 2.244 -9.133 1.00 86.06 106 THR A C 1
ATOM 797 O O . THR A 1 106 ? -2.679 1.037 -9.166 1.00 86.06 106 THR A O 1
ATOM 800 N N . LEU A 1 107 ? -2.903 2.994 -8.127 1.00 88.38 107 LEU A N 1
ATOM 801 C CA . LEU A 1 107 ? -3.748 2.512 -7.045 1.00 88.38 107 LEU A CA 1
ATOM 802 C C . LEU A 1 107 ? -5.226 2.571 -7.429 1.00 88.38 107 LEU A C 1
ATOM 804 O O . LEU A 1 107 ? -5.683 3.523 -8.062 1.00 88.38 107 LEU A O 1
ATOM 808 N N . ILE A 1 108 ? -5.977 1.555 -7.010 1.00 89.00 108 ILE A N 1
ATOM 809 C CA . ILE A 1 108 ? -7.404 1.395 -7.299 1.00 89.00 108 ILE A CA 1
ATOM 810 C C . ILE A 1 108 ? -8.133 1.109 -5.991 1.00 89.00 108 ILE A C 1
ATOM 812 O O . ILE A 1 108 ? -7.811 0.143 -5.294 1.00 89.00 108 ILE A O 1
ATOM 816 N N . ASN A 1 109 ? -9.152 1.905 -5.674 1.00 89.94 109 ASN A N 1
ATOM 817 C CA . ASN A 1 109 ? -10.016 1.626 -4.534 1.00 89.94 109 ASN A CA 1
ATOM 818 C C . ASN A 1 109 ? -11.077 0.579 -4.911 1.00 89.94 109 ASN A C 1
ATOM 820 O O . ASN A 1 109 ? -12.038 0.852 -5.629 1.00 89.94 109 ASN A O 1
ATOM 824 N N . LYS A 1 110 ? -10.884 -0.644 -4.421 1.00 89.56 110 LYS A N 1
ATOM 825 C CA . LYS A 1 110 ? -11.800 -1.783 -4.584 1.00 89.56 110 LYS A CA 1
ATOM 826 C C . LYS A 1 110 ? -12.792 -1.916 -3.421 1.00 89.56 110 LYS A C 1
ATOM 828 O O . LYS A 1 110 ? -13.622 -2.819 -3.451 1.00 89.56 110 LYS A O 1
ATOM 833 N N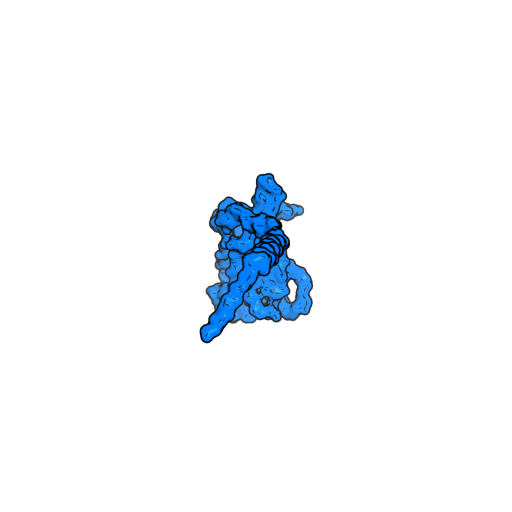 . GLY A 1 111 ? -12.674 -1.071 -2.398 1.00 88.94 111 GLY A N 1
ATOM 834 C CA . GLY A 1 111 ? -13.553 -1.052 -1.237 1.00 88.94 111 GLY A CA 1
ATOM 835 C C . GLY A 1 111 ? -14.772 -0.154 -1.413 1.00 88.94 111 GLY A C 1
ATOM 836 O O . GLY A 1 111 ? -15.052 0.348 -2.501 1.00 88.94 111 GLY A O 1
ATOM 837 N N . THR A 1 112 ? -15.482 0.062 -0.308 1.00 88.12 112 THR A N 1
ATOM 838 C CA . THR A 1 112 ? -16.687 0.905 -0.229 1.00 88.12 112 THR A CA 1
ATOM 839 C C . THR A 1 112 ? -16.439 2.271 0.412 1.00 88.12 112 THR A C 1
ATOM 841 O O . THR A 1 112 ? -17.314 3.129 0.356 1.00 88.12 112 THR A O 1
ATOM 844 N N . PHE A 1 113 ? -15.267 2.490 1.013 1.00 89.00 113 PHE A N 1
ATOM 845 C CA . PHE A 1 113 ? -14.889 3.749 1.666 1.00 89.00 113 PHE A CA 1
ATOM 846 C C . PHE A 1 113 ? -13.870 4.523 0.842 1.00 89.00 113 PHE A C 1
ATOM 848 O O . PHE A 1 113 ? -12.944 3.925 0.299 1.00 89.00 113 PHE A O 1
ATOM 855 N N . SER A 1 114 ? -13.997 5.849 0.790 1.00 89.19 114 SER A N 1
ATOM 856 C CA . SER A 1 114 ? -12.987 6.717 0.181 1.00 89.19 114 SER A CA 1
ATOM 857 C C . SER A 1 114 ? -11.673 6.667 0.958 1.00 89.19 114 SER A C 1
ATOM 859 O O . SER A 1 114 ? -11.649 6.779 2.184 1.00 89.19 114 SER A O 1
ATOM 861 N N . ILE A 1 115 ? -10.563 6.537 0.235 1.00 89.88 115 ILE A N 1
ATOM 862 C CA . ILE A 1 115 ? -9.220 6.526 0.823 1.00 89.88 115 ILE A CA 1
ATOM 863 C C . ILE A 1 115 ? -8.667 7.941 0.721 1.00 89.88 115 ILE A C 1
ATOM 865 O O . ILE A 1 115 ? -8.600 8.489 -0.373 1.00 89.88 115 ILE A O 1
ATOM 869 N N . HIS A 1 116 ? -8.303 8.547 1.848 1.00 88.12 116 HIS A N 1
ATOM 870 C CA . HIS A 1 116 ? -7.888 9.956 1.918 1.00 88.12 116 HIS A CA 1
ATOM 871 C C . HIS A 1 116 ? -6.379 10.121 2.088 1.00 88.12 116 HIS A C 1
ATOM 873 O O . HIS A 1 116 ? -5.786 11.103 1.638 1.00 88.12 116 HIS A O 1
ATOM 879 N N . LYS A 1 117 ? -5.749 9.171 2.778 1.00 89.12 117 LYS A N 1
ATOM 880 C CA . LYS A 1 117 ? -4.301 9.145 2.977 1.00 89.12 117 LYS A CA 1
ATOM 881 C C . LYS A 1 117 ? -3.795 7.722 2.790 1.00 89.12 117 LYS A C 1
ATOM 883 O O . LYS A 1 117 ? -4.559 6.761 2.857 1.00 89.12 117 LYS A O 1
ATOM 888 N N . LEU A 1 118 ? -2.500 7.598 2.567 1.00 90.12 118 LEU A N 1
ATOM 889 C CA . LEU A 1 118 ? -1.798 6.329 2.448 1.00 90.12 118 LEU A CA 1
ATOM 890 C C . LEU A 1 118 ? -0.603 6.376 3.390 1.00 90.12 118 LEU A C 1
ATOM 892 O O . LEU A 1 118 ? 0.064 7.402 3.469 1.00 90.12 118 LEU A O 1
ATOM 896 N N . ILE A 1 119 ? -0.311 5.295 4.097 1.00 90.31 119 ILE A N 1
ATOM 897 C CA . ILE A 1 119 ? 1.011 5.108 4.695 1.00 90.31 119 ILE A CA 1
ATOM 898 C C . ILE A 1 119 ? 1.774 4.212 3.745 1.00 90.31 119 ILE A C 1
ATOM 900 O O . ILE A 1 119 ? 1.322 3.108 3.456 1.00 90.31 119 ILE A O 1
ATOM 904 N N . ILE A 1 120 ? 2.894 4.702 3.235 1.00 89.25 120 ILE A N 1
ATOM 905 C CA . ILE A 1 120 ? 3.752 3.944 2.338 1.00 89.25 120 ILE A CA 1
ATOM 906 C C . ILE A 1 120 ? 5.061 3.715 3.067 1.00 89.25 120 ILE A C 1
ATOM 908 O O . ILE A 1 120 ? 5.692 4.663 3.531 1.00 89.25 120 ILE A O 1
ATOM 912 N N . THR A 1 121 ? 5.444 2.453 3.168 1.00 87.81 121 THR A N 1
ATOM 913 C CA . THR A 1 121 ? 6.738 2.027 3.678 1.00 87.81 121 THR A CA 1
ATOM 914 C C . THR A 1 121 ? 7.508 1.429 2.523 1.00 87.81 121 THR A C 1
ATOM 916 O O . THR A 1 121 ? 7.011 0.509 1.872 1.00 87.81 121 THR A O 1
ATOM 919 N N . ALA A 1 122 ? 8.697 1.962 2.268 1.00 84.38 122 ALA A N 1
ATOM 920 C CA . ALA A 1 122 ? 9.559 1.506 1.190 1.00 84.38 122 ALA A CA 1
ATOM 921 C C . ALA A 1 122 ? 10.981 1.203 1.701 1.00 84.38 122 ALA A C 1
ATOM 923 O O . ALA A 1 122 ? 11.437 1.828 2.674 1.00 84.38 122 ALA A O 1
ATOM 924 N N . PRO A 1 123 ? 11.696 0.266 1.057 1.00 79.38 123 PRO A N 1
ATOM 925 C CA . PRO A 1 123 ? 13.038 -0.137 1.462 1.00 79.38 123 PRO A CA 1
ATOM 926 C C . PRO A 1 123 ? 14.018 1.028 1.535 1.00 79.38 123 PRO A C 1
ATOM 928 O O . PRO A 1 123 ? 14.142 1.831 0.610 1.00 79.38 123 PRO A O 1
ATOM 931 N N . GLY A 1 124 ? 14.658 1.160 2.702 1.00 70.94 124 GLY A N 1
ATOM 932 C CA . GLY A 1 124 ? 15.594 2.238 3.033 1.00 70.94 124 GLY A CA 1
ATOM 933 C C . GLY A 1 124 ? 15.028 3.664 2.958 1.00 70.94 124 GLY A C 1
ATOM 934 O O . GLY A 1 124 ? 15.790 4.629 3.055 1.00 70.94 124 GLY A O 1
ATOM 935 N N . ALA A 1 125 ? 13.712 3.804 2.805 1.00 68.31 125 ALA A N 1
ATOM 936 C CA . ALA A 1 125 ? 12.987 5.068 2.754 1.00 68.31 125 ALA A CA 1
ATOM 937 C C . ALA A 1 125 ? 12.176 5.304 4.050 1.00 68.31 125 ALA A C 1
ATOM 939 O O . ALA A 1 125 ? 11.851 6.435 4.402 1.00 68.31 125 ALA A O 1
ATOM 940 N N . GLY A 1 126 ? 11.905 4.245 4.820 1.00 74.38 126 GLY A N 1
ATOM 941 C CA . GLY A 1 126 ? 11.085 4.327 6.028 1.00 74.38 126 GLY A CA 1
ATOM 942 C C . GLY A 1 126 ? 9.596 4.462 5.699 1.00 74.38 126 GLY A C 1
ATOM 943 O O . GLY A 1 126 ? 9.172 4.210 4.574 1.00 74.38 126 GLY A O 1
ATOM 944 N N . SER A 1 127 ? 8.792 4.818 6.702 1.00 83.00 127 SER A N 1
ATOM 945 C CA . SER A 1 127 ? 7.332 4.928 6.589 1.00 83.00 127 SER A CA 1
ATOM 946 C C . SER A 1 127 ? 6.903 6.392 6.493 1.00 83.00 127 SER A C 1
ATOM 948 O O . SER A 1 127 ? 7.153 7.169 7.415 1.00 83.00 127 SER A O 1
ATOM 950 N N . VAL A 1 128 ? 6.193 6.760 5.426 1.00 81.00 128 VAL A N 1
ATOM 951 C CA . VAL A 1 128 ? 5.691 8.123 5.190 1.00 81.00 128 VAL A CA 1
ATOM 952 C C . VAL A 1 128 ? 4.180 8.110 5.010 1.00 81.00 128 VAL A C 1
ATOM 954 O O . VAL A 1 128 ? 3.622 7.273 4.306 1.00 81.00 128 VAL A O 1
ATOM 957 N N . THR A 1 129 ? 3.501 9.068 5.644 1.00 82.50 129 THR A N 1
ATOM 958 C CA . THR A 1 129 ? 2.075 9.313 5.400 1.00 82.50 129 THR A CA 1
ATOM 959 C C . THR A 1 129 ? 1.915 10.277 4.231 1.00 82.50 129 THR A C 1
ATOM 961 O O . THR A 1 129 ? 2.286 11.445 4.320 1.00 82.50 129 THR A O 1
ATOM 964 N N . TYR A 1 130 ? 1.327 9.790 3.149 1.00 82.44 130 TYR A N 1
ATOM 965 C CA . TYR A 1 130 ? 1.030 10.524 1.935 1.00 82.44 130 TYR A CA 1
ATOM 966 C C . TYR A 1 130 ? -0.433 10.984 1.912 1.00 82.44 130 TYR A C 1
ATOM 968 O O . TYR A 1 130 ? -1.347 10.204 2.189 1.00 82.44 130 TYR A O 1
ATOM 976 N N . GLN A 1 131 ? -0.664 12.256 1.583 1.00 81.00 131 GLN A N 1
ATOM 977 C CA . GLN A 1 131 ? -2.009 12.804 1.399 1.00 81.00 131 GLN A CA 1
ATOM 978 C C . GLN A 1 131 ? -2.393 12.761 -0.075 1.00 81.00 131 GLN A C 1
ATOM 980 O O . GLN A 1 131 ? -1.626 13.203 -0.926 1.00 81.00 131 GLN A O 1
ATOM 985 N N . ILE A 1 132 ? -3.595 12.270 -0.364 1.00 80.62 132 ILE A N 1
ATOM 986 C CA . ILE A 1 132 ? -4.116 12.231 -1.728 1.00 80.62 132 ILE A CA 1
ATOM 987 C C . ILE A 1 132 ? -4.598 13.649 -2.063 1.00 80.62 132 ILE A C 1
ATOM 989 O O . ILE A 1 132 ? -5.463 14.208 -1.390 1.00 80.62 132 ILE A O 1
ATOM 993 N N . VAL A 1 133 ? -4.009 14.272 -3.081 1.00 71.88 133 VAL A N 1
ATOM 994 C CA . VAL A 1 133 ? -4.284 15.669 -3.471 1.00 71.88 133 VAL A CA 1
ATOM 995 C C . VAL A 1 133 ? -4.853 15.751 -4.883 1.00 71.88 133 VAL A C 1
ATOM 997 O O . VAL A 1 133 ? -4.415 15.004 -5.760 1.00 71.88 133 VAL A O 1
ATOM 1000 N N . ASP A 1 134 ? -5.812 16.660 -5.084 1.00 62.00 134 ASP A N 1
ATOM 1001 C CA . ASP A 1 134 ? -6.330 16.980 -6.414 1.00 62.00 134 ASP A CA 1
ATOM 1002 C C . ASP A 1 134 ? -5.247 17.756 -7.176 1.00 62.00 134 ASP A C 1
ATOM 1004 O O . ASP A 1 134 ? -4.605 18.659 -6.628 1.00 62.00 134 ASP A O 1
ATOM 1008 N N . SER A 1 135 ? -4.998 17.382 -8.429 1.00 55.47 135 SER A N 1
ATOM 1009 C CA . SER A 1 135 ? -4.032 18.065 -9.289 1.00 55.47 135 SER A CA 1
ATOM 1010 C C . SER A 1 135 ? -4.580 19.372 -9.876 1.00 55.47 135 SER A C 1
ATOM 1012 O O . SER A 1 135 ? -3.834 20.093 -10.542 1.00 55.47 135 SER A O 1
ATOM 1014 N N . SER A 1 136 ? -5.844 19.735 -9.619 1.00 51.38 136 SER A N 1
ATOM 1015 C CA . SER A 1 136 ? -6.443 20.975 -10.116 1.00 51.38 136 SER A CA 1
ATOM 1016 C C . SER A 1 136 ? -6.052 22.215 -9.285 1.00 51.38 136 SER A C 1
ATOM 1018 O O . SER A 1 136 ? -6.821 22.688 -8.460 1.00 51.38 136 SER A O 1
ATOM 1020 N N . GLY A 1 137 ? -4.851 22.753 -9.521 1.00 45.94 137 GLY A N 1
ATOM 1021 C CA . GLY A 1 137 ? -4.509 24.184 -9.403 1.00 45.94 137 GLY A CA 1
ATOM 1022 C C . GLY A 1 137 ? -4.769 24.960 -8.088 1.00 45.94 137 GLY A C 1
ATOM 1023 O O . GLY A 1 137 ? -5.890 25.163 -7.646 1.00 45.94 137 GLY A O 1
ATOM 1024 N N . ALA A 1 138 ? -3.696 25.573 -7.576 1.00 45.50 138 ALA A N 1
ATOM 1025 C CA . ALA A 1 138 ? -3.621 26.691 -6.614 1.00 45.50 138 ALA A CA 1
ATOM 1026 C C . ALA A 1 138 ? -3.829 26.425 -5.109 1.00 45.50 138 ALA A C 1
ATOM 1028 O O . ALA A 1 138 ? -3.221 27.136 -4.311 1.00 45.50 138 ALA A O 1
ATOM 1029 N N . THR A 1 139 ? -4.523 25.371 -4.684 1.00 51.34 139 THR A N 1
ATOM 1030 C CA . THR A 1 139 ? -4.484 24.913 -3.278 1.00 51.34 139 THR A CA 1
ATOM 1031 C C . THR A 1 139 ? -4.641 23.398 -3.227 1.00 51.34 139 THR A C 1
ATOM 1033 O O . THR A 1 139 ? -5.596 22.912 -3.828 1.00 51.34 139 THR A O 1
ATOM 1036 N N . PRO A 1 140 ? -3.771 22.633 -2.533 1.00 53.41 140 PRO A N 1
ATOM 1037 C CA . PRO A 1 140 ? -4.000 21.207 -2.344 1.00 53.41 140 PRO A CA 1
ATOM 1038 C C . PRO A 1 140 ? -5.238 21.028 -1.462 1.00 53.41 140 PRO A C 1
ATOM 1040 O O . PRO A 1 140 ? -5.160 21.063 -0.235 1.00 53.41 140 PRO A O 1
ATOM 1043 N N . THR A 1 141 ? -6.403 20.881 -2.083 1.00 56.00 141 THR A N 1
ATOM 1044 C CA . THR A 1 141 ? -7.585 20.366 -1.405 1.00 56.00 141 THR A CA 1
ATOM 1045 C C . THR A 1 141 ? -7.353 18.884 -1.144 1.00 56.00 141 THR A C 1
ATOM 1047 O O . THR A 1 141 ? -6.796 18.157 -1.974 1.00 56.00 141 THR A O 1
ATOM 1050 N N . LEU A 1 142 ? -7.724 18.439 0.059 1.00 61.19 142 LEU A N 1
ATOM 1051 C CA . LEU A 1 142 ? -7.654 17.031 0.422 1.00 61.19 142 LEU A CA 1
ATOM 1052 C C . LEU A 1 142 ? -8.589 16.272 -0.525 1.00 61.19 142 LEU A C 1
ATOM 1054 O O . LEU A 1 142 ? -9.808 16.416 -0.443 1.00 61.19 142 LEU A O 1
ATOM 1058 N N . SER A 1 143 ? -8.018 15.497 -1.437 1.00 75.00 143 SER A N 1
ATOM 1059 C CA . SER A 1 143 ? -8.780 14.644 -2.342 1.00 75.00 143 SER A CA 1
ATOM 1060 C C . SER A 1 143 ? -8.756 13.211 -1.824 1.00 75.00 143 SER A C 1
ATOM 1062 O O . SER A 1 143 ? -8.060 12.878 -0.863 1.00 75.00 143 SER A O 1
ATOM 1064 N N . SER A 1 144 ? -9.584 12.355 -2.403 1.00 84.19 144 SER A N 1
ATOM 1065 C CA . SER A 1 144 ? -9.675 10.963 -1.983 1.00 84.19 144 SER A CA 1
ATOM 1066 C C . SER A 1 144 ? -9.843 10.060 -3.187 1.00 84.19 144 SER A C 1
ATOM 1068 O O . SER A 1 144 ? -10.448 10.454 -4.186 1.00 84.19 144 SER A O 1
ATOM 1070 N N . ILE A 1 145 ? -9.333 8.837 -3.088 1.00 86.12 145 ILE A N 1
ATOM 1071 C CA . ILE A 1 145 ? -9.633 7.793 -4.062 1.00 86.12 145 ILE A CA 1
ATOM 1072 C C . ILE A 1 145 ? -11.034 7.300 -3.728 1.00 86.12 145 ILE A C 1
ATOM 1074 O O . ILE A 1 145 ? -11.225 6.545 -2.769 1.00 86.12 145 ILE A O 1
ATOM 1078 N N . SER A 1 146 ? -12.017 7.773 -4.488 1.00 86.75 146 SER A N 1
ATOM 1079 C CA . SER A 1 146 ? -13.412 7.369 -4.311 1.00 86.75 146 SER A CA 1
ATOM 1080 C C . SER A 1 146 ? -13.579 5.859 -4.552 1.00 86.75 146 SER A C 1
ATOM 1082 O O . SER A 1 146 ? -12.833 5.293 -5.352 1.00 86.75 146 SER A O 1
ATOM 1084 N N . PRO A 1 147 ? -14.536 5.189 -3.890 1.00 86.38 147 PRO A N 1
ATOM 1085 C CA . PRO A 1 147 ? -14.844 3.779 -4.122 1.00 86.38 147 PRO A CA 1
ATOM 1086 C C . PRO A 1 147 ? -15.083 3.455 -5.599 1.00 86.38 147 PRO A C 1
ATOM 1088 O O . PRO A 1 147 ? -15.679 4.250 -6.329 1.00 86.38 147 PRO A O 1
ATOM 1091 N N . GLY A 1 148 ? -14.666 2.267 -6.031 1.00 75.25 148 GLY A N 1
ATOM 1092 C CA . GLY A 1 148 ? -14.942 1.741 -7.367 1.00 75.25 148 GLY A CA 1
ATOM 1093 C C . GLY A 1 148 ? -13.748 1.782 -8.323 1.00 75.25 148 GLY A C 1
ATOM 1094 O O . GLY A 1 148 ? -12.867 2.636 -8.249 1.00 75.25 148 GLY A O 1
ATOM 1095 N N . GLN A 1 149 ? -13.743 0.847 -9.278 1.00 64.81 149 GLN A N 1
ATOM 1096 C CA . GLN A 1 149 ? -12.575 0.554 -10.123 1.00 64.81 149 GLN A CA 1
ATOM 1097 C C . GLN A 1 149 ? -12.195 1.654 -11.128 1.00 64.81 149 GLN A C 1
ATOM 1099 O O . GLN A 1 149 ? -11.101 1.621 -11.692 1.00 64.81 149 GLN A O 1
ATOM 1104 N N . ASN A 1 150 ? -13.076 2.630 -11.345 1.00 68.62 150 ASN A N 1
ATOM 1105 C CA . ASN A 1 150 ? -12.827 3.741 -12.264 1.00 68.62 150 ASN A CA 1
ATOM 1106 C C . ASN A 1 150 ? -12.008 4.866 -11.616 1.00 68.62 150 ASN A C 1
ATOM 1108 O O . ASN A 1 150 ? -11.455 5.701 -12.327 1.00 68.62 150 ASN A O 1
ATOM 1112 N N . ASN A 1 151 ? -11.901 4.873 -10.285 1.00 71.62 151 ASN A N 1
ATOM 1113 C CA . ASN A 1 151 ? -11.177 5.891 -9.539 1.00 71.62 151 ASN A CA 1
ATOM 1114 C C . ASN A 1 151 ? -9.753 5.405 -9.285 1.00 71.62 151 ASN A C 1
ATOM 1116 O O . ASN A 1 151 ? -9.501 4.533 -8.449 1.00 71.62 151 ASN A O 1
ATOM 1120 N N . LYS A 1 152 ? -8.831 5.955 -10.070 1.00 76.50 152 LYS A N 1
ATOM 1121 C CA . LYS A 1 152 ? -7.435 5.538 -10.138 1.00 76.50 152 LYS A CA 1
ATOM 1122 C C . LYS A 1 152 ? -6.533 6.649 -9.631 1.00 76.50 152 LYS A C 1
ATOM 1124 O O . LYS A 1 152 ? -6.802 7.821 -9.880 1.00 76.50 152 LYS A O 1
ATOM 1129 N N . TYR A 1 153 ? -5.460 6.279 -8.944 1.00 81.81 153 TYR A N 1
ATOM 1130 C CA . TYR A 1 153 ? -4.509 7.241 -8.406 1.00 81.81 153 TYR A CA 1
ATOM 1131 C C . TYR A 1 153 ? -3.076 6.780 -8.612 1.00 81.81 153 TYR A C 1
ATOM 1133 O O . TYR A 1 153 ? -2.683 5.731 -8.113 1.00 81.81 153 TYR A O 1
ATOM 1141 N N . ASN A 1 154 ? -2.296 7.563 -9.347 1.00 81.06 154 ASN A N 1
ATOM 1142 C CA . ASN A 1 154 ? -0.928 7.201 -9.687 1.00 81.06 154 ASN A CA 1
ATOM 1143 C C . ASN A 1 154 ? 0.048 7.732 -8.641 1.00 81.06 154 ASN A C 1
ATOM 1145 O O . ASN A 1 154 ? 0.022 8.915 -8.298 1.00 81.06 154 ASN A O 1
ATOM 1149 N N . ILE A 1 155 ? 0.937 6.861 -8.178 1.00 79.06 155 ILE A N 1
ATOM 1150 C CA . ILE A 1 155 ? 2.008 7.198 -7.242 1.00 79.06 155 ILE A CA 1
ATOM 1151 C C . ILE A 1 155 ? 3.352 6.754 -7.800 1.00 79.06 155 ILE A C 1
ATOM 1153 O O . ILE A 1 155 ? 3.435 5.711 -8.440 1.00 79.06 155 ILE A O 1
ATOM 1157 N N . SER A 1 156 ? 4.401 7.511 -7.499 1.00 79.62 156 SER A N 1
ATOM 1158 C CA . SER A 1 156 ? 5.784 7.105 -7.761 1.00 79.62 156 SER A CA 1
ATOM 1159 C C . SER A 1 156 ? 6.542 7.100 -6.438 1.00 79.62 156 SER A C 1
ATOM 1161 O O . SER A 1 156 ? 6.348 7.999 -5.618 1.00 79.62 156 SER A O 1
ATOM 1163 N N . ILE A 1 157 ? 7.356 6.077 -6.196 1.00 78.81 157 ILE A N 1
ATOM 1164 C CA . ILE A 1 157 ? 7.921 5.795 -4.868 1.00 78.81 157 ILE A CA 1
ATOM 1165 C C . ILE A 1 157 ? 9.443 5.796 -4.960 1.00 78.81 157 ILE A C 1
ATOM 1167 O O . ILE A 1 157 ? 9.999 5.035 -5.749 1.00 78.81 157 ILE A O 1
ATOM 1171 N N . ASP A 1 158 ? 10.109 6.601 -4.132 1.00 76.62 158 ASP A N 1
ATOM 1172 C CA . ASP A 1 158 ? 11.561 6.517 -3.984 1.00 76.62 158 ASP A CA 1
ATOM 1173 C C . ASP A 1 158 ? 11.941 5.322 -3.104 1.00 76.62 158 ASP A C 1
ATOM 1175 O O . ASP A 1 158 ? 11.472 5.164 -1.976 1.00 76.62 158 ASP A O 1
ATOM 1179 N N . LEU A 1 159 ? 12.832 4.499 -3.629 1.00 77.06 159 LEU A N 1
ATOM 1180 C CA . LEU A 1 159 ? 13.428 3.324 -3.020 1.00 77.06 159 LEU A CA 1
ATOM 1181 C C . LEU A 1 159 ? 14.899 3.610 -2.727 1.00 77.06 159 LEU A C 1
ATOM 1183 O O . LEU A 1 159 ? 15.554 4.376 -3.433 1.00 77.06 159 LEU A O 1
ATOM 1187 N N . ASN A 1 160 ? 15.457 2.957 -1.719 1.00 73.69 160 ASN A N 1
ATOM 1188 C CA . ASN A 1 160 ? 16.889 2.965 -1.464 1.00 73.69 160 ASN A CA 1
ATOM 1189 C C . ASN A 1 160 ? 17.400 1.526 -1.533 1.00 73.69 160 ASN A C 1
ATOM 1191 O O . ASN A 1 160 ? 17.120 0.709 -0.658 1.00 73.69 160 ASN A O 1
ATOM 1195 N N . THR A 1 161 ? 18.144 1.224 -2.597 1.00 67.19 161 THR A N 1
ATOM 1196 C CA . THR A 1 161 ? 18.559 -0.140 -2.964 1.00 67.19 161 THR A CA 1
ATOM 1197 C C . THR A 1 161 ? 19.764 -0.655 -2.181 1.00 67.19 161 THR A C 1
ATOM 1199 O O . THR A 1 161 ? 20.247 -1.751 -2.434 1.00 67.19 161 THR A O 1
ATOM 1202 N N . GLY A 1 162 ? 20.265 0.115 -1.210 1.00 63.56 162 GLY A N 1
ATOM 1203 C CA . GLY A 1 162 ? 21.297 -0.342 -0.274 1.00 63.56 162 GLY A CA 1
ATOM 1204 C C . GLY A 1 162 ? 20.789 -1.299 0.815 1.00 63.56 162 GLY A C 1
ATOM 1205 O O . GLY A 1 162 ? 21.549 -1.627 1.724 1.00 63.56 162 GLY A O 1
ATOM 1206 N N . PHE A 1 163 ? 19.517 -1.702 0.768 1.00 65.94 163 PHE A N 1
ATOM 1207 C CA . PHE A 1 163 ? 18.844 -2.512 1.782 1.00 65.94 163 PHE A CA 1
ATOM 1208 C C . PHE A 1 163 ? 18.372 -3.842 1.185 1.00 65.94 163 PHE A C 1
ATOM 1210 O O . PHE A 1 163 ? 17.926 -3.882 0.047 1.00 65.94 163 PHE A O 1
ATOM 1217 N N . ASN A 1 164 ? 18.427 -4.919 1.975 1.00 67.25 164 ASN A N 1
ATOM 1218 C CA . ASN A 1 164 ? 18.018 -6.274 1.563 1.00 67.25 164 ASN A CA 1
ATOM 1219 C C . ASN A 1 164 ? 16.489 -6.496 1.574 1.00 67.25 164 ASN A C 1
ATOM 1221 O O . ASN A 1 164 ? 16.047 -7.643 1.607 1.00 67.25 164 ASN A O 1
ATOM 1225 N N . ASP A 1 165 ? 15.692 -5.431 1.660 1.00 76.00 165 ASP A N 1
ATOM 1226 C CA . ASP A 1 165 ? 14.231 -5.524 1.670 1.00 76.00 165 ASP A CA 1
ATOM 1227 C C . ASP A 1 165 ? 13.706 -5.142 0.287 1.00 76.00 165 ASP A C 1
ATOM 1229 O O . ASP A 1 165 ? 14.071 -4.095 -0.245 1.00 76.00 165 ASP A O 1
ATOM 1233 N N . ASP A 1 166 ? 12.846 -5.992 -0.268 1.00 78.69 166 ASP A N 1
ATOM 1234 C CA . ASP A 1 166 ? 12.241 -5.809 -1.585 1.00 78.69 166 ASP A CA 1
ATOM 1235 C C . ASP A 1 166 ? 10.743 -5.475 -1.507 1.00 78.69 166 ASP A C 1
ATOM 1237 O O . ASP A 1 166 ? 10.059 -5.370 -2.529 1.00 78.69 166 ASP A O 1
ATOM 1241 N N . GLU A 1 167 ? 10.204 -5.305 -0.297 1.00 88.69 167 GLU A N 1
ATOM 1242 C CA . GLU A 1 167 ? 8.780 -5.092 -0.070 1.00 88.69 167 GLU A CA 1
ATOM 1243 C C . GLU A 1 167 ? 8.418 -3.614 0.098 1.00 88.69 167 GLU A C 1
ATOM 1245 O O . GLU A 1 167 ? 8.886 -2.913 0.993 1.00 88.69 167 GLU A O 1
ATOM 1250 N N . ILE A 1 168 ? 7.463 -3.159 -0.707 1.00 88.62 168 ILE A N 1
ATOM 1251 C CA . ILE A 1 168 ? 6.731 -1.913 -0.495 1.00 88.62 168 ILE A CA 1
ATOM 1252 C C . ILE A 1 168 ? 5.416 -2.249 0.202 1.00 88.62 168 ILE A C 1
ATOM 1254 O O . ILE A 1 168 ? 4.644 -3.081 -0.280 1.00 88.62 168 ILE A O 1
ATOM 1258 N N . LYS A 1 169 ? 5.127 -1.573 1.315 1.00 91.94 169 LYS A N 1
ATOM 1259 C CA . LYS A 1 169 ? 3.878 -1.737 2.073 1.00 91.94 169 LYS A CA 1
ATOM 1260 C C . LYS A 1 169 ? 3.040 -0.480 1.954 1.00 91.94 169 LYS A C 1
ATOM 1262 O O . LYS A 1 169 ? 3.529 0.611 2.224 1.00 91.94 169 LYS A O 1
ATOM 1267 N N . ILE A 1 170 ? 1.782 -0.632 1.559 1.00 92.56 170 ILE A N 1
ATOM 1268 C CA . ILE A 1 170 ? 0.842 0.477 1.384 1.00 92.56 170 ILE A CA 1
ATOM 1269 C C . ILE A 1 170 ? -0.377 0.221 2.260 1.00 92.56 170 ILE A C 1
ATOM 1271 O O . ILE A 1 170 ? -1.122 -0.728 2.026 1.00 92.56 170 ILE A O 1
ATOM 1275 N N . ILE A 1 171 ? -0.596 1.079 3.252 1.00 92.69 171 ILE A N 1
ATOM 1276 C CA . ILE A 1 171 ? -1.722 1.003 4.184 1.00 92.69 171 ILE A CA 1
ATOM 1277 C C . ILE A 1 171 ? -2.709 2.128 3.854 1.00 92.69 171 ILE A C 1
ATOM 1279 O O . ILE A 1 171 ? -2.334 3.304 3.919 1.00 92.69 171 ILE A O 1
ATOM 1283 N N . PRO A 1 172 ? -3.971 1.812 3.526 1.00 93.19 172 PRO A N 1
ATOM 1284 C CA . PRO A 1 172 ? -4.981 2.832 3.296 1.00 93.19 172 PRO A CA 1
ATOM 1285 C C . PRO A 1 172 ? -5.443 3.476 4.607 1.00 93.19 172 PRO A C 1
ATOM 1287 O O . PRO A 1 172 ? -5.630 2.807 5.626 1.00 93.19 172 PRO A O 1
ATOM 1290 N N . ILE A 1 173 ? -5.661 4.790 4.565 1.00 90.75 173 ILE A N 1
ATOM 1291 C CA . ILE A 1 173 ? -6.281 5.562 5.640 1.00 90.75 173 ILE A CA 1
ATOM 1292 C C . ILE A 1 173 ? -7.592 6.153 5.128 1.00 90.75 173 ILE A C 1
ATOM 1294 O O . ILE A 1 173 ? -7.616 6.916 4.153 1.00 90.75 173 ILE A O 1
ATOM 1298 N N . ILE A 1 174 ? -8.668 5.850 5.842 1.00 90.75 174 ILE A N 1
ATOM 1299 C CA . ILE A 1 174 ? -10.002 6.398 5.598 1.00 90.75 174 ILE A CA 1
ATOM 1300 C C . ILE A 1 174 ? -10.318 7.511 6.598 1.00 90.75 174 ILE A C 1
ATOM 1302 O O . ILE A 1 174 ? -9.659 7.646 7.632 1.00 90.75 174 ILE A O 1
ATOM 1306 N N . ASN A 1 175 ? -11.321 8.321 6.277 1.00 87.38 175 ASN A N 1
ATOM 1307 C CA . ASN A 1 175 ? -11.851 9.328 7.184 1.00 87.38 175 ASN A CA 1
ATOM 1308 C C . ASN A 1 175 ? -13.182 8.835 7.760 1.00 87.38 175 ASN A C 1
ATOM 1310 O O . ASN A 1 175 ? -14.121 8.583 7.009 1.00 87.38 175 ASN A O 1
ATOM 1314 N N . ASP A 1 176 ? -13.254 8.709 9.078 1.00 82.62 176 ASP A N 1
ATOM 1315 C CA . ASP A 1 176 ? -14.496 8.476 9.805 1.00 82.62 176 ASP A CA 1
ATOM 1316 C C . ASP A 1 176 ? -15.146 9.832 10.069 1.00 82.62 176 ASP A C 1
ATOM 1318 O O . ASP A 1 176 ? -14.714 10.601 10.931 1.00 82.62 176 ASP A O 1
ATOM 1322 N N . THR A 1 177 ? -16.170 10.143 9.277 1.00 77.69 177 THR A N 1
ATOM 1323 C CA . THR A 1 177 ? -16.891 11.415 9.347 1.00 77.69 177 THR A CA 1
ATOM 1324 C C . THR A 1 177 ? -17.710 11.563 10.623 1.00 77.69 177 THR A C 1
ATOM 1326 O O . THR A 1 177 ? -17.939 12.688 11.056 1.00 77.69 177 THR A O 1
ATOM 1329 N N . GLU A 1 178 ? -18.136 10.461 11.244 1.00 77.88 178 GLU A N 1
ATOM 1330 C CA . GLU A 1 178 ? -18.946 10.498 12.467 1.00 77.88 178 GLU A CA 1
ATOM 1331 C C . GLU A 1 178 ? -18.099 10.895 13.674 1.00 77.88 178 GLU A C 1
ATOM 1333 O O . GLU A 1 178 ? -18.523 11.696 14.506 1.00 77.88 178 GLU A O 1
ATOM 1338 N N . LYS A 1 179 ? -16.872 10.371 13.746 1.00 75.81 179 LYS A N 1
ATOM 1339 C CA . LYS A 1 179 ? -15.921 10.669 14.828 1.00 75.81 179 LYS A CA 1
ATOM 1340 C C . LYS A 1 179 ? -14.871 11.713 14.446 1.00 75.81 179 LYS A C 1
ATOM 1342 O O . LYS A 1 179 ? -14.021 12.041 15.268 1.00 75.81 179 LYS A O 1
ATOM 1347 N N . SER A 1 180 ? -14.934 12.245 13.222 1.00 79.00 180 SER A N 1
ATOM 1348 C CA . SER A 1 180 ? -13.977 13.215 12.668 1.00 79.00 180 SER A CA 1
ATOM 1349 C C . SER A 1 180 ? -12.514 12.781 12.842 1.00 79.00 180 SER A C 1
ATOM 1351 O O . SER A 1 180 ? -11.651 13.580 13.208 1.00 79.00 180 SER A O 1
ATOM 1353 N N . GLN A 1 181 ? -12.234 11.498 12.600 1.00 84.06 181 GLN A N 1
ATOM 1354 C CA . GLN A 1 181 ? -10.920 10.894 12.829 1.00 84.06 181 GLN A CA 1
ATOM 1355 C C . GLN A 1 181 ? -10.421 10.128 11.603 1.00 84.06 181 GLN A C 1
ATOM 1357 O O . GLN A 1 181 ? -11.191 9.536 10.849 1.00 84.06 181 GLN A O 1
ATOM 1362 N N . PHE A 1 182 ? -9.100 10.091 11.430 1.00 87.06 182 PHE A N 1
ATOM 1363 C CA . PHE A 1 182 ? -8.470 9.260 10.408 1.00 87.06 182 PHE A CA 1
ATOM 1364 C C . PHE A 1 182 ? -8.180 7.872 10.964 1.00 87.06 182 PHE A C 1
ATOM 1366 O O . PHE A 1 182 ? -7.530 7.744 11.999 1.00 87.06 182 PHE A O 1
ATOM 1373 N N . ILE A 1 183 ? -8.611 6.845 10.238 1.00 88.69 183 ILE A N 1
ATOM 1374 C CA . ILE A 1 183 ? -8.470 5.448 10.644 1.00 88.69 183 ILE A CA 1
ATOM 1375 C C . ILE A 1 183 ? -7.484 4.757 9.713 1.00 88.69 183 ILE A C 1
ATOM 1377 O O . ILE A 1 183 ? -7.634 4.808 8.491 1.00 88.69 183 ILE A O 1
ATOM 1381 N N . ARG A 1 184 ? -6.471 4.115 10.298 1.00 91.12 184 ARG A N 1
ATOM 1382 C CA . ARG A 1 184 ? -5.451 3.341 9.585 1.00 91.12 184 ARG A CA 1
ATOM 1383 C C . ARG A 1 184 ? -5.921 1.902 9.440 1.00 91.12 184 ARG A C 1
ATOM 1385 O O . ARG A 1 184 ? -6.105 1.221 10.437 1.00 91.12 184 ARG A O 1
ATOM 1392 N N . CYS A 1 185 ? -6.065 1.421 8.212 1.00 90.69 185 CYS A N 1
ATOM 1393 C CA . CYS A 1 185 ? -6.537 0.063 7.959 1.00 90.69 185 CYS A CA 1
ATOM 1394 C C . CYS A 1 185 ? -5.371 -0.894 7.696 1.00 90.69 185 CYS A C 1
ATOM 1396 O O . CYS A 1 185 ? -5.177 -1.360 6.574 1.00 90.69 185 CYS A O 1
ATOM 1398 N N . VAL A 1 186 ? -4.587 -1.181 8.741 1.00 89.81 186 VAL A N 1
ATOM 1399 C CA . VAL A 1 186 ? -3.356 -1.998 8.671 1.00 89.81 186 VAL A CA 1
ATOM 1400 C C . VAL A 1 186 ? -3.633 -3.408 8.131 1.00 89.81 186 VAL A C 1
ATOM 1402 O O . VAL A 1 186 ? -2.898 -3.905 7.281 1.00 89.81 186 VAL A O 1
ATOM 1405 N N . ASN A 1 187 ? -4.763 -4.010 8.509 1.00 88.38 187 ASN A N 1
ATOM 1406 C CA . ASN A 1 187 ? -5.183 -5.337 8.032 1.00 88.38 187 ASN A CA 1
ATOM 1407 C C . ASN A 1 187 ? -5.563 -5.371 6.538 1.00 88.38 187 ASN A C 1
ATOM 1409 O O . ASN A 1 187 ? -5.739 -6.443 5.963 1.00 88.38 187 ASN A O 1
ATOM 1413 N N . ARG A 1 188 ? -5.692 -4.205 5.892 1.00 91.38 188 ARG A N 1
ATOM 1414 C CA . ARG A 1 188 ? -5.966 -4.057 4.452 1.00 91.38 188 ARG A CA 1
ATOM 1415 C C . ARG A 1 188 ? -4.751 -3.553 3.679 1.00 91.38 188 ARG A C 1
ATOM 1417 O O . ARG A 1 188 ? -4.901 -2.995 2.592 1.00 91.38 188 ARG A O 1
ATOM 1424 N N . GLN A 1 189 ? -3.558 -3.722 4.244 1.00 91.88 189 GLN A N 1
ATOM 1425 C CA . GLN A 1 189 ? -2.320 -3.355 3.576 1.00 91.88 189 GLN A CA 1
ATOM 1426 C C . GLN A 1 189 ? -2.113 -4.144 2.281 1.00 91.88 189 GLN A C 1
ATOM 1428 O O . GLN A 1 189 ? -2.434 -5.330 2.187 1.00 91.88 189 GLN A O 1
ATOM 1433 N N . ILE A 1 190 ? -1.498 -3.489 1.304 1.00 92.56 190 ILE A N 1
ATOM 1434 C CA . ILE A 1 190 ? -0.911 -4.149 0.142 1.00 92.56 190 ILE A CA 1
ATOM 1435 C C . ILE A 1 190 ? 0.578 -4.303 0.401 1.00 92.56 190 ILE A C 1
ATOM 1437 O O . ILE A 1 190 ? 1.233 -3.343 0.804 1.00 92.56 190 ILE A O 1
ATOM 1441 N N . VAL A 1 191 ? 1.102 -5.490 0.118 1.00 92.88 191 VAL A N 1
ATOM 1442 C CA . VAL A 1 191 ? 2.539 -5.751 0.067 1.00 92.88 191 VAL A CA 1
ATOM 1443 C C . VAL A 1 191 ? 2.912 -6.025 -1.384 1.00 92.88 191 VAL A C 1
ATOM 1445 O O . VAL A 1 191 ? 2.298 -6.868 -2.038 1.00 92.88 191 VAL A O 1
ATOM 1448 N N . ILE A 1 192 ? 3.880 -5.277 -1.900 1.00 90.81 192 ILE A N 1
ATOM 1449 C CA . ILE A 1 192 ? 4.352 -5.366 -3.280 1.00 90.81 192 ILE A CA 1
ATOM 1450 C C . ILE A 1 192 ? 5.837 -5.684 -3.237 1.00 90.81 192 ILE A C 1
ATOM 1452 O O . ILE A 1 192 ? 6.613 -4.883 -2.727 1.00 90.81 192 ILE A O 1
ATOM 1456 N N . ASN A 1 193 ? 6.239 -6.820 -3.801 1.00 89.25 193 ASN A N 1
ATOM 1457 C CA . ASN A 1 193 ? 7.650 -7.068 -4.067 1.00 89.25 193 ASN A CA 1
ATOM 1458 C C . ASN A 1 193 ? 8.042 -6.273 -5.323 1.00 89.25 193 ASN A C 1
ATOM 1460 O O . ASN A 1 193 ? 7.610 -6.620 -6.424 1.00 89.25 193 ASN A O 1
ATOM 1464 N N . TYR A 1 194 ? 8.781 -5.173 -5.163 1.00 81.94 194 TYR A N 1
ATOM 1465 C CA . TYR A 1 194 ? 9.042 -4.255 -6.277 1.00 81.94 194 TYR A CA 1
ATOM 1466 C C . TYR A 1 194 ? 10.006 -4.855 -7.306 1.00 81.94 194 TYR A C 1
ATOM 1468 O O . TYR A 1 194 ? 9.852 -4.597 -8.500 1.00 81.94 194 TYR A O 1
ATOM 1476 N N . THR A 1 195 ? 10.954 -5.688 -6.865 1.00 80.69 195 THR A N 1
ATOM 1477 C CA . THR A 1 195 ? 11.887 -6.405 -7.741 1.00 80.69 195 THR A CA 1
ATOM 1478 C C . THR A 1 195 ? 11.120 -7.364 -8.643 1.00 80.69 195 THR A C 1
ATOM 1480 O O . THR A 1 195 ? 11.243 -7.297 -9.865 1.00 80.69 195 THR A O 1
ATOM 1483 N N . GLN A 1 196 ? 10.257 -8.200 -8.060 1.00 85.00 196 GLN A N 1
ATOM 1484 C CA . GLN A 1 196 ? 9.420 -9.131 -8.813 1.00 85.00 196 GLN A CA 1
ATOM 1485 C C . GLN A 1 196 ? 8.441 -8.392 -9.728 1.00 85.00 196 GLN A C 1
ATOM 1487 O O . GLN A 1 196 ? 8.337 -8.735 -10.901 1.00 85.00 196 GLN A O 1
ATOM 1492 N N . LEU A 1 197 ? 7.779 -7.340 -9.232 1.00 85.75 197 LEU A N 1
ATOM 1493 C CA . LEU A 1 197 ? 6.858 -6.540 -10.041 1.00 85.75 197 LEU A CA 1
ATOM 1494 C C . LEU A 1 197 ? 7.566 -5.931 -11.259 1.00 85.75 197 LEU A C 1
ATOM 1496 O O . LEU A 1 197 ? 7.025 -5.947 -12.362 1.00 85.75 197 LEU A O 1
ATOM 1500 N N . CYS A 1 198 ? 8.783 -5.418 -11.081 1.00 78.81 198 CYS A N 1
ATOM 1501 C CA . CYS A 1 198 ? 9.575 -4.918 -12.194 1.00 78.81 198 CYS A CA 1
A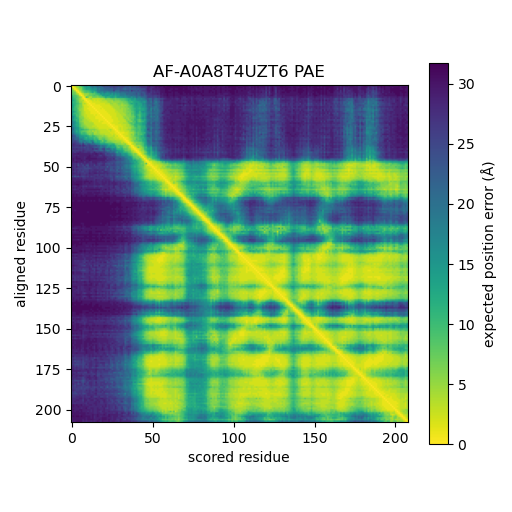TOM 1502 C C . CYS A 1 198 ? 9.943 -6.034 -13.175 1.00 78.81 198 CYS A C 1
ATOM 1504 O O . CYS A 1 198 ? 9.745 -5.868 -14.381 1.00 78.81 198 CYS A O 1
ATOM 1506 N N . LEU A 1 199 ? 10.416 -7.184 -12.683 1.00 82.06 199 LEU A N 1
ATOM 1507 C CA . LEU A 1 199 ? 10.761 -8.326 -13.532 1.00 82.06 199 LEU A CA 1
ATOM 1508 C C . LEU A 1 199 ? 9.560 -8.818 -14.351 1.00 82.06 199 LEU A C 1
ATOM 1510 O O . LEU A 1 199 ? 9.718 -9.092 -15.540 1.00 82.06 199 LEU A O 1
ATOM 1514 N N . ASP A 1 200 ? 8.368 -8.857 -13.757 1.00 83.81 200 ASP A N 1
ATOM 1515 C CA . ASP A 1 200 ? 7.130 -9.278 -14.421 1.00 83.81 200 ASP A CA 1
ATOM 1516 C C . ASP A 1 200 ? 6.685 -8.302 -15.523 1.00 83.81 200 ASP A C 1
ATOM 1518 O O . ASP A 1 200 ? 6.061 -8.707 -16.508 1.00 83.81 200 ASP A O 1
ATOM 1522 N N . VAL A 1 201 ? 6.992 -7.009 -15.373 1.00 81.88 201 VAL A N 1
ATOM 1523 C CA . VAL A 1 201 ? 6.548 -5.952 -16.296 1.00 81.88 201 VAL A CA 1
ATOM 1524 C C . VAL A 1 201 ? 7.574 -5.655 -17.396 1.00 81.88 201 VAL A C 1
ATOM 1526 O O . VAL A 1 201 ? 7.190 -5.499 -18.556 1.00 81.88 201 VAL A O 1
ATOM 1529 N N . ARG A 1 202 ? 8.862 -5.556 -17.048 1.00 76.75 202 ARG A N 1
ATOM 1530 C CA . ARG A 1 202 ? 9.963 -5.078 -17.913 1.00 76.75 202 ARG A CA 1
ATOM 1531 C C . ARG A 1 202 ? 11.016 -6.145 -18.228 1.00 76.75 202 ARG A C 1
ATOM 1533 O O . ARG A 1 202 ? 11.739 -6.000 -19.214 1.00 76.75 202 ARG A O 1
ATOM 1540 N N . GLY A 1 203 ? 11.116 -7.197 -17.418 1.00 70.75 203 GLY A N 1
ATOM 1541 C CA . GLY A 1 203 ? 12.199 -8.178 -17.487 1.00 70.75 203 GLY A CA 1
ATOM 1542 C C . GLY A 1 203 ? 13.535 -7.679 -16.901 1.00 70.75 203 GLY A C 1
ATOM 1543 O O . GLY A 1 203 ? 13.662 -6.517 -16.516 1.00 70.75 203 GLY A O 1
ATOM 1544 N N . PRO A 1 204 ? 14.571 -8.541 -16.853 1.00 66.31 204 PRO A N 1
ATOM 1545 C CA . PRO A 1 204 ? 15.834 -8.281 -16.149 1.00 66.31 204 PRO A CA 1
ATOM 1546 C C . PRO A 1 204 ? 16.562 -6.963 -16.481 1.00 66.31 204 PRO A C 1
ATOM 1548 O O . PRO A 1 204 ? 17.009 -6.306 -15.544 1.00 66.31 204 PRO A O 1
ATOM 1551 N N . PRO A 1 205 ? 16.695 -6.524 -17.752 1.00 62.19 205 PRO A N 1
ATOM 1552 C CA . PRO A 1 205 ? 17.545 -5.376 -18.079 1.00 62.19 205 PRO A CA 1
ATOM 1553 C C . PRO A 1 205 ? 16.984 -4.017 -17.624 1.00 62.19 205 PRO A C 1
ATOM 1555 O O . PRO A 1 205 ? 17.707 -3.029 -17.687 1.00 62.19 205 PRO A O 1
ATOM 1558 N N . GLY A 1 206 ? 15.716 -3.943 -17.196 1.00 59.78 206 GLY A N 1
ATOM 1559 C CA . GLY A 1 206 ? 15.075 -2.703 -16.727 1.00 59.78 206 GLY A CA 1
ATOM 1560 C C . GLY A 1 206 ? 14.939 -2.576 -15.206 1.00 59.78 206 GLY A C 1
ATOM 1561 O O . GLY A 1 206 ? 14.369 -1.592 -14.740 1.00 59.78 206 GLY A O 1
ATOM 1562 N N . CYS A 1 207 ? 15.414 -3.571 -14.448 1.00 65.19 207 CYS A N 1
ATOM 1563 C CA . CYS A 1 207 ? 15.123 -3.722 -13.016 1.00 65.19 207 CYS A CA 1
ATOM 1564 C C . CYS A 1 207 ? 16.370 -3.818 -12.129 1.00 65.19 207 CYS A C 1
ATOM 1566 O O . CYS A 1 207 ? 16.251 -3.837 -10.903 1.00 65.19 207 CYS A O 1
ATOM 1568 N N . THR A 1 208 ? 17.555 -3.908 -12.740 1.00 60.06 208 THR A N 1
ATOM 1569 C CA . THR A 1 208 ? 18.843 -4.100 -12.059 1.00 60.06 208 THR A CA 1
ATOM 1570 C C . THR A 1 208 ? 19.546 -2.832 -11.697 1.00 60.06 208 THR A C 1
ATOM 1572 O O . THR A 1 208 ? 19.438 -1.818 -12.413 1.00 60.06 208 THR A O 1
#

Nearest PDB structures (foldseek):
  2bx5-assembly4_D  TM=3.002E-01  e=3.205E-01  Homo sapiens
  7uz6-assembly1_Q  TM=2.877E-01  e=3.593E-01  Mus musculus
  9bu8-assembly1_K  TM=2.829E-01  e=4.265E-01  Homo sapiens
  5thr-assembly1_J  TM=3.018E-01  e=5.674E-01  Homo sapiens
  8v7o-assembly1_L  TM=2.944E-01  e=8.960E-01  Homo sapiens

Foldseek 3Di:
DDDDDDDDPVVVVVVVVVVVVVVVVVVVVVVVVVVVVPDVVVVLLVPPQLVQWAKDKDDPCLVQFFKAWPPDPDPPPQPLPDQAQADEDQLPDDPARTKIKGFKIKMFTQGQFWFAWKWKQAAVSGTDIGGDFDSPDDDGDRDTQHHDGVRIHIHMYIHRPVGPDQKMKIWTWGADPVVRDIHTSNVNIDIDRSLVVNCVRPNDVRRD

Radius of gyration: 27.81 Å; Cα contacts (8 Å, |Δi|>4): 362; chains: 1; bounding box: 44×80×83 Å

Mean predicted aligned error: 15.21 Å

Secondary structure (DSSP, 8-state):
-----PPPHHHHHHHHHHHHHHHHHHHHHHHHHHHHH--HHHHTTS-GGGGG--EEEE-S-TTT--EEEBTB-------TTSTT-PEEE-------S-EEEEEEEEEEE-SSS-EEEEEEEETTTEEEEEEPB--SSSS--B--B-SSTT-EEEEEEEEETTSS--EEEEEEEEEETTTTEEEE-GGG-EEEEHHHHHHHHH-GGGT-